Protein AF-A0A5S3WXD1-F1 (afdb_monomer_lite)

Organism: NCBI:txid43658

Sequence (277 aa):
MSTDNTTELLTQVAVRANALCQSVQDHAGNINATVNAKKAEMDAAKQQAHQDIQNYIAGARAEQSHILLSRNQQMEPLGSNAIKGFTTIGLESFEVVKEATIYGEVGKHDEDHTGGGVATSFRDNVYRGYVNKKFHILRIKWKTSPGKTVRLDNTYYQGYDQGALTKGCYIKVIEGQLAGDLQPVTEFNDGWKLHAYRQKANSSTGGFYAPHTALSFSSETGEALICLYGSVSGYVNLEDNAWGCYPEFARPSDIESLTGNIATLNSRVNELETPPA

Secondary structure (DSSP, 8-state):
--SHHHHHHHHHHHHHHHHHHHHHHHHHHHHHHHHHHHHHHHHHHHHHHHHHHHHHHHHHHHS----B-SS-TT--BSTTS-BTT---BSEEEEEEEEEEEE-SSTTSS-EESSSSSHHHHHHHHT--S--SS-EEEEEEEEEEPTTS--BS---TTTS---SSEEEEEEEEEEES-EESS-EEEEE-GGGEEEEEEEE---SHHHHH---S-SSEE-SSEEEEEEEEEEEEES---TTTT---PPPBPPPHHHHHHHHHHHHHHHHHHHHHHS---

Foldseek 3Di:
DPDPVVVVVVVVVVVVVVVVVVVVVVVVVVVVVVVVVVVVVVVVVVVVVVVVVVVVVVQVVLQPAWAFLAPPLQQPADPQFGTPRFDKPQFPGKGKDFQWKDAQDQPPPIDGPPPPCVRVVCCVKADDHGAPGIHTWIKMKTAGHPPDWTATGFCPPPRPPFGWKKWKKKKAWPDADKDFQFDFPDAIPPRITITMHTFGPPDPVSRGDDGRHHMTGPGRITIMIMHSTGMIGGGDDCVVVDRHDHHHDQDVVNVVVVVVVVVVVVVVVVVVVDDDD

Structure (mmCIF, N/CA/C/O backbone):
data_AF-A0A5S3WXD1-F1
#
_entry.id   AF-A0A5S3WXD1-F1
#
loop_
_atom_site.group_PDB
_atom_site.id
_atom_site.type_symbol
_atom_site.label_atom_id
_atom_site.label_alt_id
_atom_site.label_comp_id
_atom_site.label_asym_id
_atom_site.label_entity_id
_atom_site.label_seq_id
_atom_site.pdbx_PDB_ins_code
_atom_site.Cartn_x
_atom_site.Cartn_y
_atom_site.Cartn_z
_atom_site.occupancy
_atom_site.B_iso_or_equiv
_atom_site.auth_seq_id
_atom_site.auth_comp_id
_atom_site.auth_asym_id
_atom_site.auth_atom_id
_atom_site.pdbx_PDB_model_num
ATOM 1 N N . MET A 1 1 ? 37.587 -15.560 -99.407 1.00 52.12 1 MET A N 1
ATOM 2 C CA . MET A 1 1 ? 36.538 -15.805 -98.393 1.00 52.12 1 MET A CA 1
ATOM 3 C C . MET A 1 1 ? 37.222 -16.210 -97.094 1.00 52.12 1 MET A C 1
ATOM 5 O O . MET A 1 1 ? 38.075 -17.081 -97.182 1.00 52.12 1 MET A O 1
ATOM 9 N N . SER A 1 2 ? 36.869 -15.578 -95.959 1.00 53.75 2 SER A N 1
ATOM 10 C CA . SER A 1 2 ? 37.163 -15.981 -94.553 1.00 53.75 2 SER A CA 1
ATOM 11 C C . SER A 1 2 ? 37.843 -14.944 -93.618 1.00 53.75 2 SER A C 1
ATOM 13 O O . SER A 1 2 ? 38.354 -15.334 -92.572 1.00 53.75 2 SER A O 1
ATOM 15 N N . THR A 1 3 ? 37.820 -13.637 -93.906 1.00 55.03 3 THR A N 1
ATOM 16 C CA . THR A 1 3 ? 38.273 -12.587 -92.951 1.00 55.03 3 THR A CA 1
ATOM 17 C C . THR A 1 3 ? 37.144 -11.765 -92.313 1.00 55.03 3 THR A C 1
ATOM 19 O O . THR A 1 3 ? 37.341 -11.220 -91.228 1.00 55.03 3 THR A O 1
ATOM 22 N N . ASP A 1 4 ? 35.947 -11.734 -92.908 1.00 60.28 4 ASP A N 1
ATOM 23 C CA . ASP A 1 4 ? 34.815 -10.951 -92.375 1.00 60.28 4 ASP A CA 1
ATOM 24 C C . ASP A 1 4 ? 34.161 -11.601 -91.142 1.00 60.28 4 ASP A C 1
ATOM 26 O O . ASP A 1 4 ? 33.854 -10.920 -90.167 1.00 60.28 4 ASP A O 1
ATOM 30 N N . ASN A 1 5 ? 34.067 -12.935 -91.108 1.00 72.94 5 ASN A N 1
ATOM 31 C CA . ASN A 1 5 ? 33.402 -13.667 -90.020 1.00 72.94 5 ASN A CA 1
ATOM 32 C C . ASN A 1 5 ? 34.133 -13.526 -88.665 1.00 72.94 5 ASN A C 1
ATOM 34 O O . ASN A 1 5 ? 33.514 -13.368 -87.617 1.00 72.94 5 ASN A O 1
ATOM 38 N N . THR A 1 6 ? 35.471 -13.521 -88.666 1.00 79.75 6 THR A N 1
ATOM 39 C CA . THR A 1 6 ? 36.267 -13.370 -87.434 1.00 79.75 6 THR A CA 1
ATOM 40 C C . THR A 1 6 ? 36.124 -11.969 -86.833 1.00 79.75 6 THR A C 1
ATOM 42 O O . THR A 1 6 ? 36.048 -11.822 -85.615 1.00 79.75 6 THR A O 1
ATOM 45 N N . THR A 1 7 ? 36.050 -10.938 -87.675 1.00 84.56 7 THR A N 1
ATOM 46 C CA . THR A 1 7 ? 35.916 -9.538 -87.241 1.00 84.56 7 THR A CA 1
ATOM 47 C C . THR A 1 7 ? 34.536 -9.265 -86.636 1.00 84.56 7 THR A C 1
ATOM 49 O O . THR A 1 7 ? 34.428 -8.633 -85.580 1.00 84.56 7 THR A O 1
ATOM 52 N N . GLU A 1 8 ? 33.479 -9.794 -87.256 1.00 83.00 8 GLU A N 1
ATOM 53 C CA . GLU A 1 8 ? 32.111 -9.725 -86.729 1.00 83.00 8 GLU A CA 1
ATOM 54 C C . GLU A 1 8 ? 31.979 -10.457 -85.387 1.00 83.00 8 GLU A C 1
ATOM 56 O O . GLU A 1 8 ? 31.415 -9.909 -84.437 1.00 83.00 8 GLU A O 1
ATOM 61 N N . LEU A 1 9 ? 32.565 -11.654 -85.265 1.00 86.25 9 LEU A N 1
ATOM 62 C CA . LEU A 1 9 ? 32.589 -12.411 -84.011 1.00 86.25 9 LEU A CA 1
ATOM 63 C C . LEU A 1 9 ? 33.317 -11.652 -82.893 1.00 86.25 9 LEU A C 1
ATOM 65 O O . LEU A 1 9 ? 32.803 -11.568 -81.777 1.00 86.25 9 LEU A O 1
ATOM 69 N N . LEU A 1 10 ? 34.474 -11.050 -83.184 1.00 88.06 10 LEU A N 1
ATOM 70 C CA . LEU A 1 10 ? 35.222 -10.249 -82.208 1.00 88.06 10 LEU A CA 1
ATOM 71 C C . LEU A 1 10 ? 34.430 -9.017 -81.748 1.00 88.06 10 LEU A C 1
ATOM 73 O O . LEU A 1 10 ? 34.419 -8.702 -80.557 1.00 88.06 10 LEU A O 1
ATOM 77 N N . THR A 1 11 ? 33.705 -8.366 -82.659 1.00 90.31 11 THR A N 1
ATOM 78 C CA . THR A 1 11 ? 32.846 -7.220 -82.325 1.00 90.31 11 THR A CA 1
ATOM 79 C C . THR A 1 11 ? 31.674 -7.643 -81.440 1.00 90.31 11 THR A C 1
ATOM 81 O O . THR A 1 11 ? 31.395 -6.993 -80.432 1.00 90.31 11 THR A O 1
ATOM 84 N N . GLN A 1 12 ? 31.018 -8.768 -81.739 1.00 89.69 12 GLN A N 1
ATOM 85 C CA . GLN A 1 12 ? 29.938 -9.295 -80.897 1.00 89.69 12 GLN A CA 1
ATOM 86 C C . GLN A 1 12 ? 30.424 -9.692 -79.498 1.00 89.69 12 GLN A C 1
ATOM 88 O O . GLN A 1 12 ? 29.731 -9.434 -78.511 1.00 89.69 12 GLN A O 1
ATOM 93 N N . VAL A 1 13 ? 31.614 -10.291 -79.391 1.00 93.19 13 VAL A N 1
ATOM 94 C CA . VAL A 1 13 ? 32.232 -10.617 -78.098 1.00 93.19 13 VAL A CA 1
ATOM 95 C C . VAL A 1 13 ? 32.517 -9.344 -77.300 1.00 93.19 13 VAL A C 1
ATOM 97 O O . VAL A 1 13 ? 32.164 -9.289 -76.123 1.00 93.19 13 VAL A O 1
ATOM 100 N N . ALA A 1 14 ? 33.069 -8.300 -77.927 1.00 91.50 14 ALA A N 1
ATOM 101 C CA . ALA A 1 14 ? 33.337 -7.023 -77.265 1.00 91.50 14 ALA A CA 1
ATOM 102 C C . ALA A 1 14 ? 32.052 -6.344 -76.755 1.00 91.50 14 ALA A C 1
ATOM 104 O O . ALA A 1 14 ? 32.004 -5.880 -75.616 1.00 91.50 14 ALA A O 1
ATOM 105 N N . VAL A 1 15 ? 30.979 -6.346 -77.555 1.00 93.56 15 VAL A N 1
ATOM 106 C CA . VAL A 1 15 ? 29.670 -5.807 -77.147 1.00 93.56 15 VAL A CA 1
ATOM 107 C C . VAL A 1 15 ? 29.105 -6.574 -75.949 1.00 93.56 15 VAL A C 1
ATOM 109 O O . VAL A 1 15 ? 28.663 -5.960 -74.978 1.00 93.56 15 VAL A O 1
ATOM 112 N N . ARG A 1 16 ? 29.153 -7.912 -75.975 1.00 93.12 16 ARG A N 1
ATOM 113 C CA . ARG A 1 16 ? 28.674 -8.749 -74.862 1.00 93.12 16 ARG A CA 1
ATOM 114 C C . ARG A 1 16 ? 29.511 -8.567 -73.597 1.00 93.12 16 ARG A C 1
ATOM 116 O O . ARG A 1 16 ? 28.943 -8.516 -72.510 1.00 93.12 16 ARG A O 1
ATOM 123 N N . ALA A 1 17 ? 30.830 -8.440 -73.729 1.00 93.81 17 ALA A N 1
ATOM 124 C CA . ALA A 1 17 ? 31.723 -8.178 -72.605 1.00 93.81 17 ALA A CA 1
ATOM 125 C C . ALA A 1 17 ? 31.424 -6.817 -71.957 1.00 93.81 17 ALA A C 1
ATOM 127 O O . ALA A 1 17 ? 31.286 -6.741 -70.740 1.00 93.81 17 ALA A O 1
ATOM 128 N N . ASN A 1 18 ? 31.225 -5.766 -72.759 1.00 94.75 18 ASN A N 1
ATOM 129 C CA . ASN A 1 18 ? 30.848 -4.444 -72.254 1.00 94.75 18 ASN A CA 1
ATOM 130 C C . ASN A 1 18 ? 29.481 -4.462 -71.552 1.00 94.75 18 ASN A C 1
ATOM 132 O O . ASN A 1 18 ? 29.341 -3.885 -70.475 1.00 94.75 18 ASN A O 1
ATOM 136 N N . ALA A 1 19 ? 28.495 -5.169 -72.113 1.00 93.88 19 ALA A N 1
ATOM 137 C CA . ALA A 1 19 ? 27.182 -5.331 -71.487 1.00 93.88 19 ALA A CA 1
ATOM 138 C C . ALA A 1 19 ? 27.262 -6.086 -70.147 1.00 93.88 19 ALA A C 1
ATOM 140 O O . ALA A 1 19 ? 26.606 -5.697 -69.180 1.00 93.88 19 ALA A O 1
ATOM 141 N N . LEU A 1 20 ? 28.097 -7.129 -70.059 1.00 95.44 20 LEU A N 1
ATOM 142 C CA . LEU A 1 20 ? 28.340 -7.845 -68.805 1.00 95.44 20 LEU A CA 1
ATOM 143 C C . LEU A 1 20 ? 29.019 -6.942 -67.768 1.00 95.44 20 LEU A C 1
ATOM 145 O O . LEU A 1 20 ? 28.575 -6.906 -66.623 1.00 95.44 20 LEU A O 1
ATOM 149 N N . CYS A 1 21 ? 30.051 -6.190 -68.160 1.00 95.19 21 CYS A N 1
ATOM 150 C CA . CYS A 1 21 ? 30.730 -5.242 -67.275 1.00 95.19 21 CYS A CA 1
ATOM 151 C C . CYS A 1 21 ? 29.758 -4.199 -66.710 1.00 95.19 21 CYS A C 1
ATOM 153 O O . CYS A 1 21 ? 29.774 -3.957 -65.504 1.00 95.19 21 CYS A O 1
ATOM 155 N N . GLN A 1 22 ? 28.874 -3.645 -67.548 1.00 94.62 22 GLN A N 1
ATOM 156 C CA . GLN A 1 22 ? 27.846 -2.703 -67.102 1.00 94.62 22 GLN A CA 1
ATOM 157 C C . GLN A 1 22 ? 26.867 -3.365 -66.125 1.00 94.62 22 GLN A C 1
ATOM 159 O O . GLN A 1 22 ? 26.639 -2.849 -65.036 1.00 94.62 22 GLN A O 1
ATOM 164 N N . SER A 1 23 ? 26.363 -4.559 -66.454 1.00 95.56 23 SER A N 1
ATOM 165 C CA . SER A 1 23 ? 25.452 -5.296 -65.572 1.00 95.56 23 SER A CA 1
ATOM 166 C C . SER A 1 23 ? 26.085 -5.606 -64.213 1.00 95.56 23 SER A C 1
ATOM 168 O O . SER A 1 23 ? 25.405 -5.526 -63.191 1.00 95.56 23 SER A O 1
ATOM 170 N N . VAL A 1 24 ? 27.372 -5.965 -64.177 1.00 96.00 24 VAL A N 1
ATOM 171 C CA . VAL A 1 24 ? 28.105 -6.217 -62.926 1.00 96.00 24 VAL A CA 1
ATOM 172 C C . VAL A 1 24 ? 28.257 -4.930 -62.114 1.00 96.00 24 VAL A C 1
ATOM 174 O O . VAL A 1 24 ? 28.055 -4.964 -60.901 1.00 96.00 24 VAL A O 1
ATOM 177 N N . GLN A 1 25 ? 28.560 -3.798 -62.755 1.00 95.31 25 GLN A N 1
ATOM 178 C CA . GLN A 1 25 ? 28.635 -2.495 -62.085 1.00 95.31 25 GLN A CA 1
ATOM 179 C C . GLN A 1 25 ? 27.284 -2.081 -61.492 1.00 95.31 25 GLN A C 1
ATOM 181 O O . GLN A 1 25 ? 27.229 -1.683 -60.327 1.00 95.31 25 GLN A O 1
ATOM 186 N N . ASP A 1 26 ? 26.196 -2.254 -62.241 1.00 94.00 26 ASP A N 1
ATOM 187 C CA . ASP A 1 26 ? 24.844 -1.933 -61.780 1.00 94.00 26 ASP A CA 1
ATOM 188 C C . ASP A 1 26 ? 24.437 -2.826 -60.596 1.00 94.00 26 ASP A C 1
ATOM 190 O O . ASP A 1 26 ? 23.925 -2.341 -59.585 1.00 94.00 26 ASP A O 1
ATOM 194 N N . HIS A 1 27 ? 24.730 -4.131 -60.665 1.00 93.94 27 HIS A N 1
ATOM 195 C CA . HIS A 1 27 ? 24.467 -5.057 -59.559 1.00 93.94 27 HIS A CA 1
ATOM 196 C C . HIS A 1 27 ? 25.305 -4.722 -58.323 1.00 93.94 27 HIS A C 1
ATOM 198 O O . HIS A 1 27 ? 24.773 -4.732 -57.214 1.00 93.94 27 HIS A O 1
ATOM 204 N N . ALA A 1 28 ? 26.584 -4.378 -58.486 1.00 93.06 28 ALA A N 1
ATOM 205 C CA . ALA A 1 28 ? 27.430 -3.939 -57.379 1.00 93.06 28 ALA A CA 1
ATOM 206 C C . ALA A 1 28 ? 26.903 -2.641 -56.741 1.00 93.06 28 ALA A C 1
ATOM 208 O O . ALA A 1 28 ? 26.874 -2.524 -55.514 1.00 93.06 28 ALA A O 1
ATOM 209 N N . GLY A 1 29 ? 26.423 -1.694 -57.554 1.00 94.62 29 GLY A N 1
ATOM 210 C CA . GLY A 1 29 ? 25.759 -0.475 -57.089 1.00 94.62 29 GLY A CA 1
ATOM 211 C C . GLY A 1 29 ? 24.503 -0.774 -56.269 1.00 94.62 29 GLY A C 1
ATOM 212 O O . GLY A 1 29 ? 24.360 -0.273 -55.152 1.00 94.62 29 GLY A O 1
ATOM 213 N N . ASN A 1 30 ? 23.639 -1.658 -56.772 1.00 95.00 30 ASN A N 1
ATOM 214 C CA . ASN A 1 30 ? 22.410 -2.072 -56.092 1.00 95.00 30 ASN A CA 1
ATOM 215 C C . ASN A 1 30 ? 22.683 -2.819 -54.780 1.00 95.00 30 ASN A C 1
ATOM 217 O O . ASN A 1 30 ? 22.008 -2.572 -53.776 1.00 95.00 30 ASN A O 1
ATOM 221 N N . ILE A 1 31 ? 23.689 -3.700 -54.760 1.00 94.31 31 ILE A N 1
ATOM 222 C CA . ILE A 1 31 ? 24.125 -4.399 -53.544 1.00 94.31 31 ILE A CA 1
ATOM 223 C C . ILE A 1 31 ? 24.601 -3.378 -52.509 1.00 94.31 31 ILE A C 1
ATOM 225 O O . ILE A 1 31 ? 24.129 -3.403 -51.374 1.00 94.31 31 ILE A O 1
ATOM 229 N N . ASN A 1 32 ? 25.465 -2.437 -52.896 1.00 94.12 32 ASN A N 1
ATOM 230 C CA . ASN A 1 32 ? 25.967 -1.407 -51.985 1.00 94.12 32 ASN A CA 1
ATOM 231 C C . ASN A 1 32 ? 24.843 -0.517 -51.439 1.00 94.12 32 ASN A C 1
ATOM 233 O O . ASN A 1 32 ? 24.809 -0.239 -50.240 1.00 94.12 32 ASN A O 1
ATOM 237 N N . ALA A 1 33 ? 23.895 -0.106 -52.285 1.00 93.38 33 ALA A N 1
ATOM 238 C CA . ALA A 1 33 ? 22.739 0.679 -51.859 1.00 93.38 33 ALA A CA 1
ATOM 239 C C . ALA A 1 33 ? 21.872 -0.090 -50.848 1.00 93.38 33 ALA A C 1
ATOM 241 O O . ALA A 1 33 ? 21.515 0.448 -49.799 1.00 93.38 33 ALA A O 1
ATOM 242 N N . THR A 1 34 ? 21.602 -1.370 -51.120 1.00 94.44 34 THR A N 1
ATOM 243 C CA . THR A 1 34 ? 20.800 -2.238 -50.244 1.00 94.44 34 THR A CA 1
ATOM 244 C C . THR A 1 34 ? 21.488 -2.470 -48.900 1.00 94.44 34 THR A C 1
ATOM 246 O O . THR A 1 34 ? 20.855 -2.353 -47.850 1.00 94.44 34 THR A O 1
ATOM 249 N N . VAL A 1 35 ? 22.793 -2.757 -48.912 1.00 94.56 35 VAL A N 1
ATOM 250 C CA . VAL A 1 35 ? 23.592 -2.955 -47.694 1.00 94.56 35 VAL A CA 1
ATOM 251 C C . VAL A 1 35 ? 23.609 -1.684 -46.845 1.00 94.56 35 VAL A C 1
ATOM 253 O O . VAL A 1 35 ? 23.403 -1.760 -45.634 1.00 94.56 35 VAL A O 1
ATOM 256 N N . ASN A 1 36 ? 23.786 -0.512 -47.459 1.00 92.75 36 ASN A N 1
ATOM 257 C CA . ASN A 1 36 ? 23.780 0.762 -46.740 1.00 92.75 36 ASN A CA 1
ATOM 258 C C . ASN A 1 36 ? 22.410 1.082 -46.127 1.00 92.75 36 ASN A C 1
ATOM 260 O O . ASN A 1 36 ? 22.350 1.508 -44.974 1.00 92.75 36 ASN A O 1
ATOM 264 N N . ALA A 1 37 ? 21.317 0.824 -46.852 1.00 92.31 37 ALA A N 1
ATOM 265 C CA . ALA A 1 37 ? 19.964 1.000 -46.328 1.00 92.31 37 ALA A CA 1
ATOM 266 C C . ALA A 1 37 ? 19.700 0.080 -45.124 1.00 92.31 37 ALA A C 1
ATOM 268 O O . ALA A 1 37 ? 19.263 0.540 -44.070 1.00 92.31 37 ALA A O 1
ATOM 269 N N . LYS A 1 38 ? 20.056 -1.208 -45.232 1.00 91.81 38 LYS A N 1
ATOM 270 C CA . LYS A 1 38 ? 19.891 -2.170 -44.130 1.00 91.81 38 LYS A CA 1
ATOM 271 C C . LYS A 1 38 ? 20.768 -1.851 -42.925 1.00 91.81 38 LYS A C 1
ATOM 273 O O . LYS A 1 38 ? 20.335 -2.042 -41.791 1.00 91.81 38 LYS A O 1
ATOM 278 N N . LYS A 1 39 ? 21.970 -1.319 -43.150 1.00 91.94 39 LYS A N 1
ATOM 279 C CA . LYS A 1 39 ? 22.832 -0.827 -42.074 1.00 91.94 39 LYS A CA 1
ATOM 280 C C . LYS A 1 39 ? 22.179 0.336 -41.321 1.00 91.94 39 LYS A C 1
ATOM 282 O O . LYS A 1 39 ? 22.160 0.307 -40.097 1.00 91.94 39 LYS A O 1
ATOM 287 N N . ALA A 1 40 ? 21.591 1.301 -42.031 1.00 90.50 40 ALA A N 1
ATOM 288 C CA . ALA A 1 40 ? 20.902 2.433 -41.409 1.00 90.50 40 ALA A CA 1
ATOM 289 C C . ALA A 1 40 ? 19.675 1.998 -40.584 1.00 90.50 40 ALA A C 1
ATOM 291 O O . ALA A 1 40 ? 19.494 2.469 -39.462 1.00 90.50 40 ALA A O 1
ATOM 292 N N . GLU A 1 41 ? 18.868 1.062 -41.097 1.00 93.31 41 GLU A N 1
ATOM 293 C CA . GLU A 1 41 ? 17.746 0.473 -40.347 1.00 93.31 41 GLU A CA 1
ATOM 294 C C . GLU A 1 41 ? 18.224 -0.223 -39.062 1.00 93.31 41 GLU A C 1
ATOM 296 O O . GLU A 1 41 ? 17.649 -0.028 -37.989 1.00 93.31 41 GLU A O 1
ATOM 301 N N . MET A 1 42 ? 19.301 -1.009 -39.154 1.00 89.25 42 MET A N 1
ATOM 302 C CA . MET A 1 42 ? 19.883 -1.707 -38.006 1.00 89.25 42 MET A CA 1
ATOM 303 C C . MET A 1 42 ? 20.451 -0.729 -36.969 1.00 89.25 42 MET A C 1
ATOM 305 O O . MET A 1 42 ? 20.264 -0.933 -35.769 1.00 89.25 42 MET A O 1
ATOM 309 N N . ASP A 1 43 ? 21.117 0.339 -37.410 1.00 86.94 43 ASP A N 1
ATOM 310 C CA . ASP A 1 43 ? 21.653 1.371 -36.522 1.00 86.94 43 ASP A CA 1
ATOM 311 C C . ASP A 1 43 ? 20.525 2.104 -35.775 1.00 86.94 43 ASP A C 1
ATOM 313 O O . ASP A 1 43 ? 20.636 2.321 -34.566 1.00 86.94 43 ASP A O 1
ATOM 317 N N . ALA A 1 44 ? 19.406 2.404 -36.444 1.00 88.25 44 ALA A N 1
ATOM 318 C CA . ALA A 1 44 ? 18.225 2.994 -35.811 1.00 88.25 44 ALA A CA 1
ATOM 319 C C . ALA A 1 44 ? 17.586 2.048 -34.779 1.00 88.25 44 ALA A C 1
ATOM 321 O O . ALA A 1 44 ? 17.332 2.449 -33.642 1.00 88.25 44 ALA A O 1
ATOM 322 N N . ALA A 1 45 ? 17.395 0.772 -35.132 1.00 84.19 45 ALA A N 1
ATOM 323 C CA . ALA A 1 45 ? 16.861 -0.233 -34.212 1.00 84.19 45 ALA A CA 1
ATOM 324 C C . ALA A 1 45 ? 17.759 -0.413 -32.976 1.00 84.19 45 ALA A C 1
ATOM 326 O O . ALA A 1 45 ? 17.269 -0.517 -31.851 1.00 84.19 45 ALA A O 1
ATOM 327 N N . LYS A 1 46 ? 19.085 -0.388 -33.164 1.00 82.25 46 LYS A N 1
ATOM 328 C CA . LYS A 1 46 ? 20.061 -0.456 -32.071 1.00 82.25 46 LYS A CA 1
ATOM 329 C C . LYS A 1 46 ? 19.975 0.759 -31.147 1.00 82.25 46 LYS A C 1
ATOM 331 O O . LYS A 1 46 ? 20.070 0.595 -29.932 1.00 82.25 46 LYS A O 1
ATOM 336 N N . GLN A 1 47 ? 19.809 1.962 -31.697 1.00 83.62 47 GLN A N 1
ATOM 337 C CA . GLN A 1 47 ? 19.640 3.179 -30.898 1.00 83.62 47 GLN A CA 1
ATOM 338 C C . GLN A 1 47 ? 18.348 3.136 -30.079 1.00 83.62 47 GLN A C 1
ATOM 340 O O . GLN A 1 47 ? 18.395 3.427 -28.884 1.00 83.62 47 GLN A O 1
ATOM 345 N N . GLN A 1 48 ? 17.236 2.702 -30.680 1.00 85.38 48 GLN A N 1
ATOM 346 C CA . GLN A 1 48 ? 15.964 2.547 -29.974 1.00 85.38 48 GLN A CA 1
ATOM 347 C C . GLN A 1 48 ? 16.073 1.517 -28.845 1.00 85.38 48 GLN A C 1
ATOM 349 O O . GLN A 1 48 ? 15.774 1.832 -27.699 1.00 85.38 48 GLN A O 1
ATOM 354 N N . ALA A 1 49 ? 16.610 0.327 -29.128 1.00 74.94 49 ALA A N 1
ATOM 355 C CA . ALA A 1 49 ? 16.798 -0.707 -28.113 1.00 74.94 49 ALA A CA 1
ATOM 356 C C . ALA A 1 49 ? 17.713 -0.236 -26.969 1.00 74.94 49 ALA A C 1
ATOM 358 O O . ALA A 1 49 ? 17.470 -0.549 -25.805 1.00 74.94 49 ALA A O 1
ATOM 359 N N . HIS A 1 50 ? 18.757 0.543 -27.275 1.00 71.69 50 HIS A N 1
ATOM 360 C CA . HIS A 1 50 ? 19.604 1.133 -26.242 1.00 71.69 50 HIS A CA 1
ATOM 361 C C . HIS A 1 50 ? 18.825 2.119 -25.365 1.00 71.69 50 HIS A C 1
ATOM 363 O O . HIS A 1 50 ? 18.957 2.066 -24.146 1.00 71.69 50 HIS A O 1
ATOM 369 N N . GLN A 1 51 ? 18.003 2.988 -25.958 1.00 75.19 51 GLN A N 1
ATOM 370 C CA . GLN A 1 51 ? 17.151 3.912 -25.206 1.00 75.19 51 GLN A CA 1
ATOM 371 C C . GLN A 1 51 ? 16.136 3.166 -24.336 1.00 75.19 51 GLN A C 1
ATOM 373 O O . GLN A 1 51 ? 15.994 3.501 -23.163 1.00 75.19 51 GLN A O 1
ATOM 378 N N . ASP A 1 52 ? 15.505 2.116 -24.858 1.00 72.62 52 ASP A N 1
ATOM 379 C CA . ASP A 1 52 ? 14.550 1.297 -24.109 1.00 72.62 52 ASP A CA 1
ATOM 380 C C . ASP A 1 52 ? 15.224 0.617 -22.907 1.00 72.62 52 ASP A C 1
ATOM 382 O O . ASP A 1 52 ? 14.702 0.661 -21.792 1.00 72.62 52 ASP A O 1
ATOM 386 N N . ILE A 1 53 ? 16.432 0.071 -23.098 1.00 66.25 53 ILE A N 1
ATOM 387 C CA . ILE A 1 53 ? 17.237 -0.514 -22.016 1.00 66.25 53 ILE A CA 1
ATOM 388 C C . ILE A 1 53 ? 17.626 0.550 -20.982 1.00 66.25 53 ILE A C 1
ATOM 390 O O . ILE A 1 53 ? 17.525 0.294 -19.783 1.00 66.25 53 ILE A O 1
ATOM 394 N N . GLN A 1 54 ? 18.057 1.742 -21.405 1.00 63.56 54 GLN A N 1
ATOM 395 C CA . GLN A 1 54 ? 18.408 2.823 -20.476 1.00 63.56 54 GLN A CA 1
ATOM 396 C C . GLN A 1 54 ? 17.193 3.300 -19.677 1.00 63.56 54 GLN A C 1
ATOM 398 O O . GLN A 1 54 ? 17.302 3.479 -18.467 1.00 63.56 54 GLN A O 1
ATOM 403 N N . ASN A 1 55 ? 16.032 3.441 -20.319 1.00 64.44 55 ASN A N 1
ATOM 404 C CA . ASN A 1 55 ? 14.780 3.809 -19.659 1.00 64.44 55 ASN A CA 1
ATOM 405 C C . ASN A 1 55 ? 14.350 2.742 -18.647 1.00 64.44 55 ASN A C 1
ATOM 407 O O . ASN A 1 55 ? 13.986 3.077 -17.520 1.00 64.44 55 ASN A O 1
ATOM 411 N N . TYR A 1 56 ? 14.460 1.463 -19.016 1.00 65.44 56 TYR A N 1
ATOM 412 C CA . TYR A 1 56 ? 14.183 0.345 -18.119 1.00 65.44 56 TYR A CA 1
ATOM 413 C C . TYR A 1 56 ? 15.127 0.338 -16.910 1.00 65.44 56 TYR A C 1
ATOM 415 O O . TYR A 1 56 ? 14.671 0.280 -15.772 1.00 65.44 56 TYR A O 1
ATOM 423 N N . ILE A 1 57 ? 16.441 0.457 -17.129 1.00 60.38 57 ILE A N 1
ATOM 424 C CA . ILE A 1 57 ? 17.439 0.481 -16.049 1.00 60.38 57 ILE A CA 1
ATOM 425 C C . ILE A 1 57 ? 17.251 1.713 -15.155 1.00 60.38 57 ILE A C 1
ATOM 427 O O . ILE A 1 57 ? 17.373 1.602 -13.937 1.00 60.38 57 ILE A O 1
ATOM 431 N N . ALA A 1 58 ? 16.962 2.884 -15.727 1.00 53.56 58 ALA A N 1
ATOM 432 C CA . ALA A 1 58 ? 16.703 4.104 -14.968 1.00 53.56 58 ALA A CA 1
ATOM 433 C C . ALA A 1 58 ? 15.436 3.979 -14.108 1.00 53.56 58 ALA A C 1
ATOM 435 O O . ALA A 1 58 ? 15.467 4.355 -12.937 1.00 53.56 58 ALA A O 1
ATOM 436 N N . GLY A 1 59 ? 14.365 3.392 -14.653 1.00 56.59 59 GLY A N 1
ATOM 437 C CA . GLY A 1 59 ? 13.156 3.045 -13.907 1.00 56.59 59 GLY A CA 1
ATOM 438 C C . GLY A 1 59 ? 13.453 2.069 -12.771 1.00 56.59 59 GLY A C 1
ATOM 439 O O . GLY A 1 59 ? 13.238 2.402 -11.612 1.00 56.59 59 GLY A O 1
ATOM 440 N N . ALA A 1 60 ? 14.075 0.930 -13.076 1.00 56.75 60 ALA A N 1
ATOM 441 C CA . ALA A 1 60 ? 14.417 -0.097 -12.093 1.00 56.75 60 ALA A CA 1
ATOM 442 C C . ALA A 1 60 ? 15.345 0.416 -10.973 1.00 56.75 60 ALA A C 1
ATOM 444 O O . ALA A 1 60 ? 15.233 -0.002 -9.826 1.00 56.75 60 ALA A O 1
ATOM 445 N N . ARG A 1 61 ? 16.260 1.349 -11.273 1.00 52.62 61 ARG A N 1
ATOM 446 C CA . ARG A 1 61 ? 17.117 1.997 -10.261 1.00 52.62 61 ARG A CA 1
ATOM 447 C C . ARG A 1 61 ? 16.368 3.018 -9.406 1.00 52.62 61 ARG A C 1
ATOM 449 O O . ARG A 1 61 ? 16.716 3.190 -8.241 1.00 52.62 61 ARG A O 1
ATOM 456 N N . ALA A 1 62 ? 15.377 3.707 -9.971 1.00 51.72 62 ALA A N 1
ATOM 457 C CA . ALA A 1 62 ? 14.500 4.606 -9.222 1.00 51.72 62 ALA A CA 1
ATOM 458 C C . ALA A 1 62 ? 13.506 3.831 -8.334 1.00 51.72 62 ALA A C 1
ATOM 460 O O . ALA A 1 62 ? 13.057 4.339 -7.307 1.00 51.72 62 ALA A O 1
ATOM 461 N N . GLU A 1 63 ? 13.200 2.590 -8.704 1.00 56.25 63 GLU A N 1
ATOM 462 C CA . GLU A 1 63 ? 12.325 1.651 -8.005 1.00 56.25 63 GLU A CA 1
ATOM 463 C C . GLU A 1 63 ? 13.110 0.782 -7.009 1.00 56.25 63 GLU A C 1
ATOM 465 O O . GLU A 1 63 ? 13.019 -0.439 -7.069 1.00 56.25 63 GLU A O 1
ATOM 470 N N . GLN A 1 64 ? 13.902 1.407 -6.117 1.00 56.44 64 GLN A N 1
ATOM 471 C CA . GLN A 1 64 ? 14.668 0.736 -5.047 1.00 56.44 64 GLN A CA 1
ATOM 472 C C . GLN A 1 64 ? 13.962 -0.519 -4.509 1.00 56.44 64 GLN A C 1
ATOM 474 O O . GLN A 1 64 ? 12.743 -0.491 -4.339 1.00 56.44 64 GLN A O 1
ATOM 479 N N . SER A 1 65 ? 14.732 -1.570 -4.180 1.00 60.97 65 SER A N 1
ATOM 480 C CA . SER A 1 65 ? 14.233 -2.779 -3.50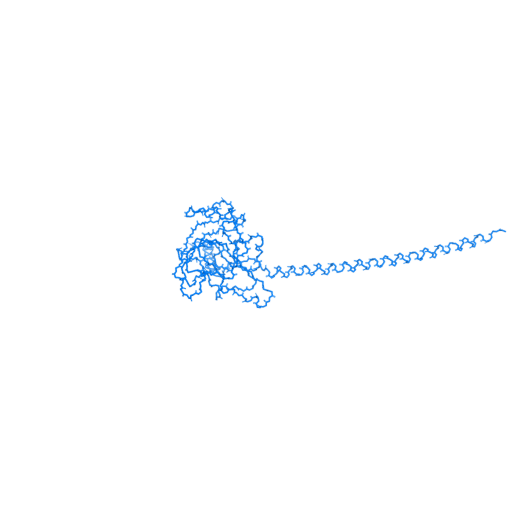9 1.00 60.97 65 SER A CA 1
ATOM 481 C C . SER A 1 65 ? 13.144 -2.423 -2.495 1.00 60.97 65 SER A C 1
ATOM 483 O O . SER A 1 65 ? 13.326 -1.501 -1.693 1.00 60.97 65 SER A O 1
ATOM 485 N N . HIS A 1 66 ? 12.007 -3.118 -2.544 1.00 74.06 66 HIS A N 1
ATOM 486 C CA . HIS A 1 66 ? 10.897 -2.832 -1.641 1.00 74.06 66 HIS A CA 1
ATOM 487 C C . HIS A 1 66 ? 11.261 -3.274 -0.222 1.00 74.06 66 HIS A C 1
ATOM 489 O O . HIS A 1 66 ? 11.148 -4.453 0.117 1.00 74.06 66 HIS A O 1
ATOM 495 N N . ILE A 1 67 ? 11.722 -2.333 0.603 1.00 73.94 67 ILE A N 1
ATOM 496 C CA . ILE A 1 67 ? 11.921 -2.531 2.036 1.00 73.94 67 ILE A CA 1
ATOM 497 C C . ILE A 1 67 ? 10.831 -1.784 2.798 1.00 73.94 67 ILE A C 1
ATOM 499 O O . ILE A 1 67 ? 10.496 -0.644 2.482 1.00 73.94 67 ILE A O 1
ATOM 503 N N . LEU A 1 68 ? 10.308 -2.423 3.839 1.00 77.56 68 LEU A N 1
ATOM 504 C CA . LEU A 1 68 ? 9.420 -1.815 4.814 1.00 77.56 68 LEU A CA 1
ATOM 505 C C . LEU A 1 68 ? 10.103 -0.651 5.552 1.00 77.56 68 LEU A C 1
ATOM 507 O O . LEU A 1 68 ? 11.105 -0.839 6.238 1.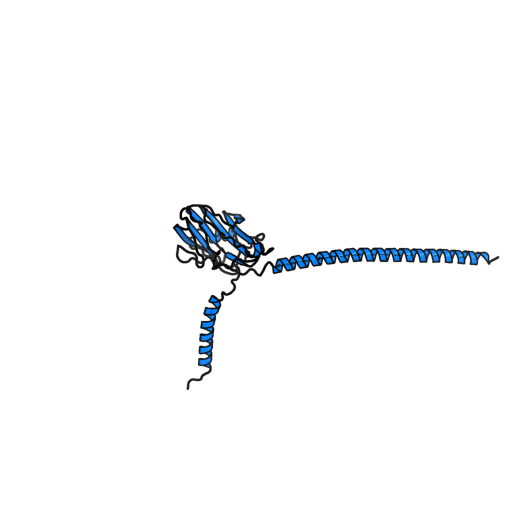00 77.56 68 LEU A O 1
ATOM 511 N N . LEU A 1 69 ? 9.513 0.540 5.434 1.00 77.69 69 LEU A N 1
ATOM 512 C CA . LEU A 1 69 ? 9.912 1.767 6.134 1.00 77.69 69 LEU A CA 1
ATOM 513 C C . LEU A 1 69 ? 9.044 2.027 7.373 1.00 77.69 69 LEU A C 1
ATOM 515 O O . LEU A 1 69 ? 9.514 2.544 8.385 1.00 77.69 69 LEU A O 1
ATOM 519 N N . SER A 1 70 ? 7.759 1.675 7.299 1.00 77.31 70 SER A N 1
ATOM 520 C CA . SER A 1 70 ? 6.813 1.874 8.401 1.00 77.31 70 SER A CA 1
ATOM 521 C C . SER A 1 70 ? 6.978 0.837 9.508 1.00 77.31 70 SER A C 1
ATOM 523 O O . SER A 1 70 ? 7.315 -0.320 9.262 1.00 77.31 70 SER A O 1
ATOM 525 N N . ARG A 1 71 ? 6.603 1.208 10.731 1.00 73.62 71 ARG A N 1
ATOM 526 C CA . ARG A 1 71 ? 6.643 0.314 11.892 1.00 73.62 71 ARG A CA 1
ATOM 527 C C . ARG A 1 71 ? 5.494 -0.702 11.827 1.00 73.62 71 ARG A C 1
ATOM 529 O O . ARG A 1 71 ? 4.358 -0.320 11.600 1.00 73.62 71 ARG A O 1
ATOM 536 N N . ASN A 1 72 ? 5.781 -1.979 12.100 1.00 78.75 72 ASN A N 1
ATOM 537 C CA . ASN A 1 72 ? 4.784 -3.034 12.362 1.00 78.75 72 ASN A CA 1
ATOM 538 C C . ASN A 1 72 ? 3.716 -3.260 11.264 1.00 78.75 72 ASN A C 1
ATOM 540 O O . ASN A 1 72 ? 2.516 -3.241 11.534 1.00 78.75 72 ASN A O 1
ATOM 544 N N . GLN A 1 73 ? 4.131 -3.625 10.048 1.00 87.25 73 GLN A N 1
ATOM 545 C CA . GLN A 1 73 ? 3.182 -4.060 9.006 1.00 87.25 73 GLN A CA 1
ATOM 546 C C . GLN A 1 73 ? 2.356 -5.306 9.401 1.00 87.25 73 GLN A C 1
ATOM 548 O O . GLN A 1 73 ? 1.307 -5.579 8.822 1.00 87.25 73 GLN A O 1
ATOM 553 N N . GLN A 1 74 ? 2.811 -6.064 10.408 1.00 89.62 74 GLN A N 1
ATOM 554 C CA . GLN A 1 74 ? 2.089 -7.208 10.973 1.00 89.62 74 GLN A CA 1
ATOM 555 C C . GLN A 1 74 ? 0.770 -6.796 11.656 1.00 89.62 74 GLN A C 1
ATOM 557 O O . GLN A 1 74 ? -0.100 -7.650 11.814 1.00 89.62 74 GLN A O 1
ATOM 562 N N . MET A 1 75 ? 0.597 -5.519 12.025 1.00 91.69 75 MET A N 1
ATOM 563 C CA . MET A 1 75 ? -0.601 -5.001 12.698 1.00 91.69 75 MET A CA 1
ATOM 564 C C . MET A 1 75 ? -0.846 -5.647 14.071 1.00 91.69 75 MET A C 1
ATOM 566 O O . MET A 1 75 ? -1.966 -5.980 14.433 1.00 91.69 75 MET A O 1
ATOM 570 N N . GLU A 1 76 ? 0.205 -5.855 14.868 1.00 92.25 76 GLU A N 1
ATOM 571 C CA . GLU A 1 76 ? 0.037 -6.317 16.256 1.00 92.25 76 GLU A CA 1
ATOM 572 C C . GLU A 1 76 ? -0.675 -5.252 17.128 1.00 92.25 76 GLU A C 1
ATOM 574 O O . GLU A 1 76 ? -0.183 -4.119 17.192 1.00 92.25 76 GLU A O 1
ATOM 579 N N . PRO A 1 77 ? -1.779 -5.576 17.831 1.00 92.06 77 PRO A N 1
ATOM 580 C CA . PRO A 1 77 ? -2.395 -4.671 18.803 1.00 92.06 77 PRO A CA 1
ATOM 581 C C . PRO A 1 77 ? -1.475 -4.370 19.991 1.00 92.06 77 PRO A C 1
ATOM 583 O O . PRO A 1 77 ? -0.672 -5.203 20.410 1.00 92.06 77 PRO A O 1
ATOM 586 N N . LEU A 1 78 ? -1.629 -3.188 20.580 1.00 88.38 78 LEU A N 1
ATOM 587 C CA . LEU A 1 78 ? -1.060 -2.829 21.876 1.00 88.38 78 LEU A CA 1
ATOM 588 C C . LEU A 1 78 ? -2.219 -2.599 22.849 1.00 88.38 78 LEU A C 1
ATOM 590 O O . LEU A 1 78 ? -2.736 -1.492 22.966 1.00 88.38 78 LEU A O 1
ATOM 594 N N . GLY A 1 79 ? -2.656 -3.672 23.510 1.00 90.62 79 GLY A N 1
ATOM 595 C CA . GLY A 1 79 ? -3.902 -3.656 24.278 1.00 90.62 79 GLY A CA 1
ATOM 596 C C . GLY A 1 79 ? -5.131 -3.551 23.369 1.00 90.62 79 GLY A C 1
ATOM 597 O O . GLY A 1 79 ? -5.102 -4.011 22.229 1.00 90.62 79 GLY A O 1
ATOM 598 N N . SER A 1 80 ? -6.209 -2.960 23.885 1.00 92.69 80 SER A N 1
ATOM 599 C CA . SER A 1 80 ? -7.492 -2.820 23.182 1.00 92.69 80 SER A CA 1
ATOM 600 C C . SER A 1 80 ? -7.708 -1.448 22.544 1.00 92.69 80 SER A C 1
ATOM 602 O O . SER A 1 80 ? -8.776 -1.206 21.995 1.00 92.69 80 SER A O 1
ATOM 604 N N . ASN A 1 81 ? -6.743 -0.532 22.637 1.00 92.62 81 ASN A N 1
ATOM 605 C CA . ASN A 1 81 ? -6.923 0.871 22.251 1.00 92.62 81 ASN A CA 1
ATOM 606 C C . ASN A 1 81 ? -5.774 1.456 21.421 1.00 92.62 81 ASN A C 1
ATOM 608 O O . ASN A 1 81 ? -5.730 2.662 21.183 1.00 92.62 81 ASN A O 1
ATOM 612 N N . ALA A 1 82 ? -4.828 0.624 20.989 1.00 90.12 82 ALA A N 1
ATOM 613 C CA . ALA A 1 82 ? -3.707 1.049 20.167 1.00 90.12 82 ALA A CA 1
ATOM 614 C C . ALA A 1 82 ? 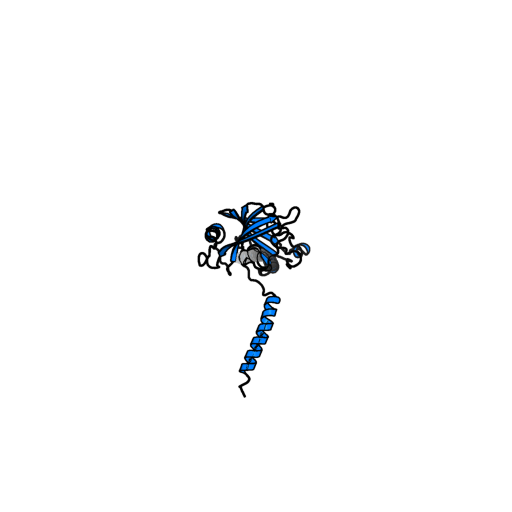-3.199 -0.097 19.288 1.00 90.12 82 ALA A C 1
ATOM 616 O O . ALA A 1 82 ? -3.444 -1.276 19.547 1.00 90.12 82 ALA A O 1
ATOM 617 N N . ILE A 1 83 ? -2.441 0.258 18.252 1.00 91.25 83 ILE A N 1
ATOM 618 C CA . ILE A 1 83 ? -1.699 -0.688 17.415 1.00 91.25 83 ILE A CA 1
ATOM 619 C C . ILE A 1 83 ? -0.215 -0.431 17.664 1.00 91.25 83 ILE A C 1
ATOM 621 O O . ILE A 1 83 ? 0.242 0.714 17.633 1.00 91.25 83 ILE A O 1
ATOM 625 N N . LYS A 1 84 ? 0.556 -1.485 17.937 1.00 87.50 84 LYS A N 1
ATOM 626 C CA . LYS A 1 84 ? 1.977 -1.370 18.273 1.00 87.50 84 LYS A CA 1
ATOM 627 C C . LYS A 1 84 ? 2.725 -0.628 17.163 1.00 87.50 84 LYS A C 1
ATOM 629 O O . LYS A 1 84 ? 2.647 -1.007 16.001 1.00 87.50 84 LYS A O 1
ATOM 634 N N . GLY A 1 85 ? 3.489 0.399 17.527 1.00 79.94 85 GLY A N 1
ATOM 635 C CA . GLY A 1 85 ? 4.327 1.148 16.584 1.00 79.94 85 GLY A CA 1
ATOM 636 C C . GLY A 1 85 ? 3.611 2.238 15.781 1.00 79.94 85 GLY A C 1
ATOM 637 O O . GLY A 1 85 ? 4.313 3.009 15.133 1.00 79.94 85 GLY A O 1
ATOM 638 N N . PHE A 1 86 ? 2.283 2.352 15.880 1.00 83.25 86 PHE A N 1
ATOM 639 C CA . PHE A 1 86 ? 1.494 3.402 15.235 1.00 83.25 86 PHE A CA 1
ATOM 640 C C . PHE A 1 86 ? 1.068 4.467 16.242 1.00 83.25 86 PHE A C 1
ATOM 642 O O . PHE A 1 86 ? 0.750 4.155 17.390 1.00 83.25 86 PHE A O 1
ATOM 649 N N . THR A 1 87 ? 1.027 5.725 15.803 1.00 81.50 87 THR A N 1
ATOM 650 C CA . THR A 1 87 ? 0.538 6.836 16.635 1.00 81.50 87 THR A CA 1
ATOM 651 C C . THR A 1 87 ? -0.734 7.422 16.039 1.00 81.50 87 THR A C 1
ATOM 653 O O . THR A 1 87 ? -0.692 8.084 15.006 1.00 81.50 87 THR A O 1
ATOM 656 N N . THR A 1 88 ? -1.878 7.214 16.685 1.00 85.06 88 THR A N 1
ATOM 657 C CA . THR A 1 88 ? -3.146 7.827 16.266 1.00 85.06 88 THR A CA 1
ATOM 658 C C . THR A 1 88 ? -3.242 9.283 16.719 1.00 85.06 88 THR A C 1
ATOM 660 O O . THR A 1 88 ? -2.785 9.629 17.808 1.00 85.06 88 THR A O 1
ATOM 663 N N . ILE A 1 89 ? -3.878 10.140 15.917 1.00 86.75 89 ILE A N 1
ATOM 664 C CA . ILE A 1 89 ? -4.107 11.559 16.244 1.00 86.75 89 ILE A CA 1
ATOM 665 C C . ILE A 1 89 ? -5.587 11.893 16.110 1.00 86.75 89 ILE A C 1
ATOM 667 O O . ILE A 1 89 ? -6.247 11.397 15.202 1.00 86.75 89 ILE A O 1
ATOM 671 N N . GLY A 1 90 ? -6.082 12.774 16.986 1.00 86.75 90 GLY A N 1
ATOM 672 C CA . GLY A 1 90 ? -7.404 13.392 16.849 1.00 86.75 90 GLY A CA 1
ATOM 673 C C . GLY A 1 90 ? -8.574 12.477 17.211 1.00 86.75 90 GLY A C 1
ATOM 674 O O . GLY A 1 90 ? -9.707 12.790 16.864 1.00 86.75 90 GLY A O 1
ATOM 675 N N . LEU A 1 91 ? -8.317 11.363 17.896 1.00 90.25 91 LEU A N 1
ATOM 676 C CA . LEU A 1 91 ? -9.340 10.425 18.352 1.00 90.25 91 LEU A CA 1
ATOM 677 C C . LEU A 1 91 ? -9.769 10.736 19.787 1.00 90.25 91 LEU A C 1
ATOM 679 O O . LEU A 1 91 ? -8.926 10.944 20.654 1.00 90.25 91 LEU A O 1
ATOM 683 N N . GLU A 1 92 ? -11.080 10.757 20.016 1.00 93.88 92 GLU A N 1
ATOM 684 C CA . GLU A 1 92 ? -11.681 10.702 21.354 1.00 93.88 92 GLU A CA 1
ATOM 685 C C . GLU A 1 92 ? -11.632 9.268 21.895 1.00 93.88 92 GLU A C 1
ATOM 687 O O . GLU A 1 92 ? -11.246 9.048 23.041 1.00 93.88 92 GLU A O 1
ATOM 692 N N . SER A 1 93 ? -11.961 8.285 21.051 1.00 94.38 93 SER A N 1
ATOM 693 C CA . SER A 1 93 ? -11.781 6.868 21.357 1.00 94.38 93 SER A CA 1
ATOM 694 C C . SER A 1 93 ? -11.259 6.096 20.149 1.00 94.38 93 SER A C 1
ATOM 696 O O . SER A 1 93 ? -11.511 6.442 18.989 1.00 94.38 93 SER A O 1
ATOM 698 N N . PHE A 1 94 ? -10.506 5.043 20.447 1.00 95.56 94 PHE A N 1
ATOM 699 C CA . PHE A 1 94 ? -10.012 4.085 19.474 1.00 95.56 94 PHE A CA 1
ATOM 700 C C . PHE A 1 94 ? -10.054 2.705 20.113 1.00 95.56 94 PHE A C 1
ATOM 702 O O . PHE A 1 94 ? -9.452 2.502 21.166 1.00 95.56 94 PHE A O 1
ATOM 709 N N . GLU A 1 95 ? -10.784 1.784 19.500 1.00 96.94 95 GLU A N 1
ATOM 710 C CA . GLU A 1 95 ? -10.860 0.391 19.926 1.00 96.94 95 GLU A CA 1
ATOM 711 C C . GLU A 1 95 ? -10.227 -0.488 18.860 1.00 96.94 95 GLU A C 1
ATOM 713 O O . GLU A 1 95 ? -10.444 -0.286 17.665 1.00 96.94 95 GLU A O 1
ATOM 718 N N . VAL A 1 96 ? -9.444 -1.466 19.298 1.00 97.00 96 VAL A N 1
ATOM 719 C CA . VAL A 1 96 ? -8.699 -2.382 18.444 1.00 97.00 96 VAL A CA 1
ATOM 720 C C . VAL A 1 96 ? -8.955 -3.801 18.922 1.00 97.00 96 VAL A C 1
ATOM 722 O O . VAL A 1 96 ? -8.586 -4.170 20.038 1.00 97.00 96 VAL A O 1
ATOM 725 N N . VAL A 1 97 ? -9.552 -4.613 18.055 1.00 97.56 97 VAL A N 1
ATOM 726 C CA . VAL A 1 97 ? -9.770 -6.044 18.278 1.00 97.56 97 VAL A CA 1
ATOM 727 C C . VAL A 1 97 ? -9.033 -6.818 17.196 1.00 97.56 97 VAL A C 1
ATOM 729 O O . VAL A 1 97 ? -9.145 -6.515 16.009 1.00 97.56 97 VAL A O 1
ATOM 732 N N . LYS A 1 98 ? -8.263 -7.830 17.596 1.00 97.56 98 LYS A N 1
ATOM 733 C CA . LYS A 1 98 ? -7.681 -8.788 16.655 1.00 97.56 98 LYS A CA 1
ATOM 734 C C . LYS A 1 98 ? -8.786 -9.746 16.219 1.00 97.56 98 LYS A C 1
ATOM 736 O O . LYS A 1 98 ? -9.221 -10.552 17.027 1.00 97.56 98 LYS A O 1
ATOM 741 N N . GLU A 1 99 ? -9.236 -9.645 14.972 1.00 97.62 99 GLU A N 1
ATOM 742 C CA . GLU A 1 99 ? -10.277 -10.528 14.425 1.00 97.62 99 GLU A CA 1
ATOM 743 C C . GLU A 1 99 ? -9.672 -11.818 13.888 1.00 97.62 99 GLU A C 1
ATOM 745 O O . GLU A 1 99 ? -10.177 -12.900 14.152 1.00 97.62 99 GLU A O 1
ATOM 750 N N . ALA A 1 100 ? -8.556 -11.713 13.163 1.00 95.62 100 ALA A N 1
ATOM 751 C CA . ALA A 1 100 ? -7.909 -12.869 12.559 1.00 95.62 100 ALA A CA 1
ATOM 752 C C . ALA A 1 100 ? -6.380 -12.748 12.541 1.00 95.62 100 ALA A C 1
ATOM 754 O O . ALA A 1 100 ? -5.824 -11.648 12.476 1.00 95.62 100 ALA A O 1
ATOM 755 N N . THR A 1 101 ? -5.698 -13.891 12.546 1.00 94.19 101 THR A N 1
ATOM 756 C CA . THR A 1 101 ? -4.291 -14.022 12.147 1.00 94.19 101 THR A CA 1
ATOM 757 C C . THR A 1 101 ? -4.228 -14.778 10.830 1.00 94.19 101 THR A C 1
ATOM 759 O O . THR A 1 101 ? -4.730 -15.894 10.736 1.00 94.19 101 THR A O 1
ATOM 762 N N . ILE A 1 102 ? -3.567 -14.188 9.839 1.00 91.50 102 ILE A N 1
ATOM 763 C CA . ILE A 1 102 ? -3.330 -14.788 8.530 1.00 91.50 102 ILE A CA 1
ATOM 764 C C . ILE A 1 102 ? -1.871 -15.231 8.449 1.00 91.50 102 ILE A C 1
ATOM 766 O O . ILE A 1 102 ? -0.966 -14.449 8.754 1.00 91.50 102 ILE A O 1
ATOM 770 N N . TYR A 1 103 ? -1.633 -16.470 8.033 1.00 87.69 103 TYR A N 1
ATOM 771 C CA . TYR A 1 103 ? -0.297 -17.041 7.873 1.00 87.69 103 TYR A CA 1
ATOM 772 C C . TYR A 1 103 ? 0.152 -17.069 6.406 1.00 87.69 103 TYR A C 1
ATOM 774 O O . TYR A 1 103 ? -0.623 -16.859 5.475 1.00 87.69 103 TYR A O 1
ATOM 782 N N . GLY A 1 104 ? 1.449 -17.287 6.187 1.00 76.38 104 GLY A N 1
ATOM 783 C CA . GLY A 1 104 ? 2.037 -17.273 4.847 1.00 76.38 104 GLY A CA 1
ATOM 784 C C . GLY A 1 104 ? 1.494 -18.349 3.910 1.00 76.38 104 GLY A C 1
ATOM 785 O O . GLY A 1 104 ? 1.320 -18.114 2.715 1.00 76.38 104 GLY A O 1
ATOM 786 N N . GLU A 1 105 ? 1.195 -19.520 4.468 1.00 76.38 105 GLU A N 1
ATOM 787 C CA . GLU A 1 105 ? 0.639 -20.649 3.738 1.00 76.38 105 GLU A CA 1
ATOM 788 C C . GLU A 1 105 ? -0.891 -20.554 3.696 1.00 76.38 105 GLU A C 1
ATOM 790 O O . GLU A 1 105 ? -1.557 -20.478 4.727 1.00 76.38 105 GLU A O 1
ATOM 795 N N . VAL A 1 106 ? -1.454 -20.530 2.487 1.00 72.12 106 VAL A N 1
ATOM 796 C CA . VAL A 1 106 ? -2.894 -20.333 2.272 1.00 72.12 106 VAL A CA 1
ATOM 797 C C . VAL A 1 106 ? -3.703 -21.432 2.959 1.00 72.12 106 VAL A C 1
ATOM 799 O O . VAL A 1 106 ? -3.488 -22.617 2.708 1.00 72.12 106 VAL A O 1
ATOM 802 N N . GLY A 1 107 ? -4.660 -21.033 3.801 1.00 65.81 107 GLY A N 1
ATOM 803 C CA . GLY A 1 107 ? -5.605 -21.946 4.447 1.00 65.81 107 GLY A CA 1
ATOM 804 C C . GLY A 1 107 ? -4.984 -22.877 5.491 1.00 65.81 107 GLY A C 1
ATOM 805 O O . GLY A 1 107 ? -5.682 -23.744 6.014 1.00 65.81 107 GLY A O 1
ATOM 806 N N . LYS A 1 108 ? -3.694 -22.716 5.814 1.00 70.25 108 LYS A N 1
ATOM 807 C CA . LYS A 1 108 ? -3.036 -23.456 6.891 1.00 70.25 108 LYS A CA 1
ATOM 808 C C . LYS A 1 108 ? -2.719 -22.513 8.038 1.00 70.25 108 LYS A C 1
ATOM 810 O O . LYS A 1 108 ? -2.064 -21.495 7.850 1.00 70.25 108 LYS A O 1
ATOM 815 N N . HIS A 1 109 ? -3.165 -22.891 9.231 1.00 83.81 109 HIS A N 1
ATOM 816 C CA . HIS A 1 109 ? -2.922 -22.178 10.488 1.00 83.81 109 HIS A CA 1
ATOM 817 C C . HIS A 1 109 ? -3.585 -20.804 10.626 1.00 83.81 109 HIS A C 1
ATOM 819 O O . HIS A 1 109 ? -3.403 -20.191 11.669 1.00 83.81 109 HIS A O 1
ATOM 825 N N . ASP A 1 110 ? -4.362 -20.328 9.646 1.00 89.88 110 ASP A N 1
ATOM 826 C CA . ASP A 1 110 ? -5.169 -19.116 9.823 1.00 89.88 110 ASP A CA 1
ATOM 827 C C . ASP A 1 110 ? -6.065 -19.268 11.067 1.00 89.88 110 ASP A C 1
ATOM 829 O O . ASP A 1 110 ? -6.724 -20.291 11.263 1.00 89.88 110 ASP A O 1
ATOM 833 N N . GLU A 1 111 ? -6.058 -18.252 11.924 1.00 92.62 111 GLU A N 1
ATOM 834 C CA . GLU A 1 111 ? -6.788 -18.241 13.192 1.00 92.62 111 GLU A CA 1
ATOM 835 C C . GLU A 1 111 ? -7.859 -17.157 13.133 1.00 92.62 111 GLU A C 1
ATOM 837 O O . GLU A 1 111 ? -7.550 -16.000 12.844 1.00 92.62 111 GLU A O 1
ATOM 842 N N . ASP A 1 112 ? -9.098 -17.518 13.448 1.00 93.94 112 ASP A N 1
ATOM 843 C CA . ASP A 1 112 ? -10.181 -16.571 13.700 1.00 93.94 112 ASP A CA 1
ATOM 844 C C . ASP A 1 112 ? -10.368 -16.444 15.216 1.00 93.94 112 ASP A C 1
ATOM 846 O O . ASP A 1 112 ? -10.656 -17.427 15.901 1.00 93.94 112 ASP A O 1
ATOM 850 N N . HIS A 1 113 ? -10.142 -15.248 15.753 1.00 95.12 113 HIS A N 1
ATOM 851 C CA . HIS A 1 113 ? -10.136 -14.999 17.198 1.00 95.12 113 HIS A CA 1
ATOM 852 C C . HIS A 1 113 ? -11.520 -14.646 17.738 1.00 95.12 113 HIS A C 1
ATOM 854 O O . HIS A 1 113 ? -11.747 -14.749 18.943 1.00 95.12 113 HIS A O 1
ATOM 860 N N . THR A 1 114 ? -12.438 -14.215 16.871 1.00 93.50 114 THR A N 1
ATOM 861 C CA . THR A 1 114 ? -13.779 -13.742 17.252 1.00 93.50 114 THR A CA 1
ATOM 862 C C . THR A 1 114 ? -14.889 -14.669 16.761 1.00 93.50 114 THR A C 1
ATOM 864 O O . THR A 1 114 ? -16.028 -14.547 17.209 1.00 93.50 114 THR A O 1
ATOM 867 N N . GLY A 1 115 ? -14.573 -15.613 15.869 1.00 90.00 115 GLY A N 1
ATOM 868 C CA . GLY A 1 115 ? -15.538 -16.519 15.247 1.00 90.00 115 GLY A CA 1
ATOM 869 C C . GLY A 1 115 ? -16.371 -15.855 14.147 1.00 90.00 115 GLY A C 1
ATOM 870 O O . GLY A 1 115 ? -17.390 -16.408 13.739 1.00 90.00 115 GLY A O 1
ATOM 871 N N . GLY A 1 116 ? -15.964 -14.672 13.674 1.00 90.06 116 GLY A N 1
ATOM 872 C CA . GLY A 1 116 ? -16.701 -13.882 12.683 1.00 90.06 116 GLY A CA 1
ATOM 873 C C . GLY A 1 116 ? -16.550 -14.359 11.235 1.00 90.06 116 GLY A C 1
ATOM 874 O O . GLY A 1 116 ? -17.184 -13.800 10.342 1.00 90.06 116 GLY A O 1
ATOM 875 N N . GLY A 1 117 ? -15.701 -15.356 10.977 1.00 92.56 117 GLY A N 1
ATOM 876 C CA . GLY A 1 117 ? -15.372 -15.835 9.634 1.00 92.56 117 GLY A CA 1
ATOM 877 C C . GLY A 1 117 ? -14.467 -14.878 8.852 1.00 92.56 117 GLY A C 1
ATOM 878 O O . GLY A 1 117 ? -14.396 -14.967 7.625 1.00 92.56 117 GLY A O 1
ATOM 879 N N . VAL A 1 118 ? -13.783 -13.950 9.531 1.00 93.88 118 VAL A N 1
ATOM 880 C CA . VAL A 1 118 ? -13.013 -12.868 8.890 1.00 93.88 118 VAL A CA 1
ATOM 881 C C . VAL A 1 118 ? -11.815 -13.424 8.127 1.00 93.88 118 VAL A C 1
ATOM 883 O O . VAL A 1 118 ? -11.542 -12.976 7.013 1.00 93.88 118 VAL A O 1
ATOM 886 N N . ALA A 1 119 ? -11.128 -14.424 8.689 1.00 92.19 119 ALA A N 1
ATOM 887 C CA . ALA A 1 119 ? -9.989 -15.061 8.031 1.00 92.19 119 ALA A CA 1
ATOM 888 C C . ALA A 1 119 ? -10.400 -15.704 6.697 1.00 92.19 119 ALA A C 1
ATOM 890 O O . ALA A 1 119 ? -9.802 -15.433 5.655 1.00 92.19 119 ALA A O 1
ATOM 891 N N . THR A 1 120 ? -11.472 -16.499 6.730 1.00 90.69 120 THR A N 1
ATOM 892 C CA . THR A 1 120 ? -12.028 -17.182 5.557 1.00 90.69 120 THR A CA 1
ATOM 893 C C . THR A 1 120 ? -12.513 -16.181 4.510 1.00 90.69 120 THR A C 1
ATOM 895 O O . THR A 1 120 ? -12.084 -16.254 3.361 1.00 90.69 120 THR A O 1
ATOM 898 N N . SER A 1 121 ? -13.314 -15.180 4.908 1.00 91.12 121 SER A N 1
ATOM 899 C CA . SER A 1 121 ? -13.786 -14.123 3.995 1.00 91.12 121 SER A CA 1
ATOM 900 C C . SER A 1 121 ? -12.617 -13.405 3.310 1.00 91.12 121 SER A C 1
ATOM 902 O O . SER A 1 121 ? -12.644 -13.202 2.095 1.00 91.12 121 SER A O 1
ATOM 904 N N . PHE A 1 122 ? -11.553 -13.069 4.044 1.00 91.19 122 PHE A N 1
ATOM 905 C CA . PHE A 1 122 ? -10.393 -12.401 3.458 1.00 91.19 122 PHE A CA 1
ATOM 906 C C . PHE A 1 122 ? -9.665 -13.277 2.422 1.00 91.19 122 PHE A C 1
ATOM 908 O O . PHE A 1 122 ? -9.299 -12.791 1.349 1.00 91.19 122 PHE A O 1
ATOM 915 N N . ARG A 1 123 ? -9.482 -14.574 2.698 1.00 88.81 123 ARG A N 1
ATOM 916 C CA . ARG A 1 123 ? -8.842 -15.523 1.766 1.00 88.81 123 ARG A CA 1
ATOM 917 C C . ARG A 1 123 ? -9.641 -15.737 0.488 1.00 88.81 123 ARG A C 1
ATOM 919 O O . ARG A 1 123 ? -9.055 -15.818 -0.592 1.00 88.81 123 ARG A O 1
ATOM 926 N N . ASP A 1 124 ? -10.959 -15.819 0.614 1.00 89.12 124 ASP A N 1
ATOM 927 C CA . ASP A 1 124 ? -11.840 -16.098 -0.516 1.00 89.12 124 ASP A CA 1
ATOM 928 C C . ASP A 1 124 ? -11.986 -14.891 -1.448 1.00 89.12 124 ASP A C 1
ATOM 930 O O . ASP A 1 124 ? -12.129 -15.065 -2.659 1.00 89.12 124 ASP A O 1
ATOM 934 N N . ASN A 1 125 ? -11.913 -13.672 -0.902 1.00 88.50 125 ASN A N 1
ATOM 935 C CA . ASN A 1 125 ? -12.238 -12.457 -1.647 1.00 88.50 125 ASN A CA 1
ATOM 936 C C . ASN A 1 125 ? -11.031 -11.586 -2.012 1.00 88.50 125 ASN A C 1
ATOM 938 O O . ASN A 1 125 ? -11.076 -10.916 -3.041 1.00 88.50 125 ASN A O 1
ATOM 942 N N . VAL A 1 126 ? -9.978 -11.567 -1.188 1.00 87.25 126 VAL A N 1
ATOM 943 C CA . VAL A 1 126 ? -8.897 -10.572 -1.300 1.00 87.25 126 VAL A CA 1
ATOM 944 C C . VAL A 1 126 ? -7.573 -11.199 -1.700 1.00 87.25 126 VAL A C 1
ATOM 946 O O . VAL A 1 126 ? -6.925 -10.734 -2.634 1.00 87.25 126 VAL A O 1
ATOM 949 N N . TYR A 1 127 ? -7.138 -12.237 -0.984 1.00 75.56 127 TYR A N 1
ATOM 950 C CA . TYR A 1 127 ? -5.735 -12.633 -1.026 1.00 75.56 127 TYR A CA 1
ATOM 951 C C . TYR A 1 127 ? -5.524 -14.147 -1.083 1.00 75.56 127 TYR A C 1
ATOM 953 O O . TYR A 1 127 ? -5.764 -14.874 -0.116 1.00 75.56 127 TYR A O 1
ATOM 961 N N . ARG A 1 128 ? -4.965 -14.607 -2.209 1.00 67.50 128 ARG A N 1
ATOM 962 C CA . ARG A 1 128 ? -4.586 -16.014 -2.458 1.00 67.50 128 ARG A CA 1
ATOM 963 C C . ARG A 1 128 ? -3.077 -16.207 -2.683 1.00 67.50 128 ARG A C 1
ATOM 965 O O . ARG A 1 128 ? -2.652 -17.293 -3.060 1.00 67.50 128 ARG A O 1
ATOM 972 N N . GLY A 1 129 ? -2.288 -15.146 -2.500 1.00 63.00 129 GLY A N 1
ATOM 973 C CA . GLY A 1 129 ? -0.846 -15.128 -2.750 1.00 63.00 129 GLY A CA 1
ATOM 974 C C . GLY A 1 129 ? -0.002 -15.650 -1.584 1.00 63.00 129 GLY A C 1
ATOM 975 O O . GLY A 1 129 ? -0.515 -16.047 -0.539 1.00 63.00 129 GLY A O 1
ATOM 976 N N . TYR A 1 130 ? 1.315 -15.637 -1.773 1.00 53.47 130 TYR A N 1
ATOM 977 C CA . TYR A 1 130 ? 2.292 -16.027 -0.762 1.00 53.47 130 TYR A CA 1
ATOM 978 C C . TYR A 1 130 ? 2.683 -14.839 0.126 1.00 53.47 130 TYR A C 1
ATOM 980 O O . TYR A 1 130 ? 3.171 -13.823 -0.372 1.00 53.47 130 TYR A O 1
ATOM 988 N N . VAL A 1 131 ? 2.526 -14.994 1.444 1.00 63.91 131 VAL A N 1
ATOM 989 C CA . VAL A 1 131 ? 3.025 -14.040 2.444 1.00 63.91 131 VAL A CA 1
ATOM 990 C C . VAL A 1 131 ? 4.270 -14.617 3.113 1.00 63.91 131 VAL A C 1
ATOM 992 O O . VAL A 1 131 ? 4.231 -15.705 3.674 1.00 63.91 131 VAL A O 1
ATOM 995 N N . ASN A 1 132 ? 5.372 -13.870 3.140 1.00 65.31 132 ASN A N 1
ATOM 996 C CA . ASN A 1 132 ? 6.601 -14.302 3.825 1.00 65.31 132 ASN A CA 1
ATOM 997 C C . ASN A 1 132 ? 6.496 -14.292 5.365 1.00 65.31 132 ASN A C 1
ATOM 999 O O . ASN A 1 132 ? 7.408 -14.745 6.055 1.00 65.31 132 ASN A O 1
ATOM 1003 N N . LYS A 1 133 ? 5.415 -13.738 5.926 1.00 79.12 133 LYS A N 1
ATOM 1004 C CA . LYS A 1 133 ? 5.227 -13.553 7.370 1.00 79.12 133 LYS A CA 1
ATOM 1005 C C . LYS A 1 133 ? 3.741 -13.549 7.718 1.00 79.12 133 LYS A C 1
ATOM 1007 O O . LYS A 1 133 ? 2.915 -13.152 6.899 1.00 79.12 133 LYS A O 1
ATOM 1012 N N . LYS A 1 134 ? 3.410 -13.954 8.948 1.00 88.19 134 LYS A N 1
ATOM 1013 C CA . LYS A 1 134 ? 2.053 -13.800 9.482 1.00 88.19 134 LYS A CA 1
ATOM 1014 C C . LYS A 1 134 ? 1.700 -12.327 9.706 1.00 88.19 134 LYS A C 1
ATOM 1016 O O . LYS A 1 134 ? 2.574 -11.531 10.056 1.00 88.19 134 LYS A O 1
ATOM 1021 N N . PHE A 1 135 ? 0.426 -11.990 9.568 1.00 92.12 135 PHE A N 1
ATOM 1022 C CA . PHE A 1 135 ? -0.121 -10.669 9.879 1.00 92.12 135 PHE A CA 1
ATOM 1023 C C . PHE A 1 135 ? -1.512 -10.780 10.502 1.00 92.12 135 PHE A C 1
ATOM 1025 O O . PHE A 1 135 ? -2.126 -11.845 10.484 1.00 92.12 135 PHE A O 1
ATOM 1032 N N . HIS A 1 136 ? -2.005 -9.683 11.069 1.00 95.06 136 HIS A N 1
ATOM 1033 C CA . HIS A 1 136 ? -3.311 -9.635 11.714 1.00 95.06 136 HIS A CA 1
ATOM 1034 C C . HIS A 1 136 ? -4.302 -8.784 10.927 1.00 95.06 136 HIS A C 1
ATOM 1036 O O . HIS A 1 136 ? -3.948 -7.738 10.378 1.00 95.06 136 HIS A O 1
ATOM 1042 N N . ILE A 1 137 ? -5.554 -9.238 10.911 1.00 96.56 137 ILE A N 1
ATOM 1043 C CA . ILE A 1 137 ? -6.703 -8.417 10.545 1.00 96.56 137 ILE A CA 1
ATOM 1044 C C . ILE A 1 137 ? -7.271 -7.850 11.836 1.00 96.56 137 ILE A C 1
ATOM 1046 O O . ILE A 1 137 ? -7.647 -8.596 12.745 1.00 96.56 137 ILE A O 1
ATOM 1050 N N . LEU A 1 138 ? -7.302 -6.525 11.918 1.00 98.00 138 LEU A N 1
ATOM 1051 C CA . LEU A 1 138 ? -7.817 -5.806 13.070 1.00 98.00 138 LEU A CA 1
ATOM 1052 C C . LEU A 1 138 ? -9.177 -5.214 12.741 1.00 98.00 138 LEU A C 1
ATOM 1054 O O . LEU A 1 138 ? -9.321 -4.569 11.705 1.00 98.00 138 LEU A O 1
ATOM 1058 N N . ARG A 1 139 ? -10.142 -5.362 13.646 1.00 97.94 139 ARG A N 1
ATOM 1059 C CA . ARG A 1 139 ? -11.309 -4.486 13.697 1.00 97.94 139 ARG A CA 1
ATOM 1060 C C . ARG A 1 139 ? -10.928 -3.250 14.485 1.00 97.94 139 ARG A C 1
ATOM 1062 O O . ARG A 1 139 ? -10.511 -3.348 15.639 1.00 97.94 139 ARG A O 1
ATOM 1069 N N . ILE A 1 140 ? -11.075 -2.103 13.846 1.00 97.25 140 ILE A N 1
ATOM 1070 C CA . ILE A 1 140 ? -10.895 -0.801 14.465 1.00 97.25 140 ILE A CA 1
ATOM 1071 C C . ILE A 1 140 ? -12.249 -0.114 14.582 1.00 97.25 140 ILE A C 1
ATOM 1073 O O . ILE A 1 140 ? -13.016 -0.098 13.619 1.00 97.25 140 ILE A O 1
ATOM 1077 N N . LYS A 1 141 ? -12.533 0.459 15.750 1.00 97.50 141 LYS A N 1
ATOM 1078 C CA . LYS A 1 141 ? -13.648 1.392 15.945 1.00 97.50 141 LYS A CA 1
ATOM 1079 C C . LYS A 1 141 ? -13.092 2.726 16.384 1.00 97.50 141 LYS A C 1
ATOM 1081 O O . LYS A 1 141 ? -12.146 2.773 17.172 1.00 97.50 141 LYS A O 1
ATOM 1086 N N . TRP A 1 142 ? -13.661 3.807 15.878 1.00 95.75 142 TRP A N 1
ATOM 1087 C CA . TRP A 1 142 ? -13.188 5.144 16.201 1.00 95.75 142 TRP A CA 1
ATOM 1088 C C . TRP A 1 142 ? -14.327 6.073 16.584 1.00 95.75 142 TRP A C 1
ATOM 1090 O O . TRP A 1 142 ? -15.449 5.955 16.089 1.00 95.75 142 TRP A O 1
ATOM 1100 N N . LYS A 1 143 ? -13.981 7.047 17.425 1.00 95.75 143 LYS A N 1
ATOM 1101 C CA . LYS A 1 143 ? -14.727 8.286 17.609 1.00 95.75 143 LYS A CA 1
ATOM 1102 C C . LYS A 1 143 ? -13.770 9.463 17.482 1.00 95.75 143 LYS A C 1
ATOM 1104 O O . LYS A 1 143 ? -12.747 9.512 18.168 1.00 95.75 143 LYS A O 1
ATOM 1109 N N . THR A 1 144 ? -14.062 10.400 16.591 1.00 93.19 144 THR A N 1
ATOM 1110 C CA . THR A 1 144 ? -13.202 11.557 16.321 1.00 93.19 144 THR A CA 1
ATOM 1111 C C . THR A 1 144 ? -13.412 12.654 17.352 1.00 93.19 144 THR A C 1
ATOM 1113 O O . THR A 1 144 ? -14.539 12.926 17.752 1.00 93.19 144 THR A O 1
ATOM 1116 N N . SER A 1 145 ? -12.342 13.354 17.717 1.00 88.69 145 SER A N 1
ATOM 1117 C CA . SER A 1 145 ? -12.458 14.615 18.446 1.00 88.69 145 SER A CA 1
ATOM 1118 C C . SER A 1 145 ? -12.956 15.727 17.507 1.00 88.69 145 SER A C 1
ATOM 1120 O O . SER A 1 145 ? -12.350 15.930 16.448 1.00 88.69 145 SER A O 1
ATOM 1122 N N . PRO A 1 146 ? -13.989 16.504 17.884 1.00 85.12 146 PRO A N 1
ATOM 1123 C CA . PRO A 1 146 ? -14.504 17.589 17.054 1.00 85.12 146 PRO A CA 1
ATOM 1124 C C . PRO A 1 146 ? -13.418 18.593 16.631 1.00 85.12 146 PRO A C 1
ATOM 1126 O O . PRO A 1 146 ? -12.620 19.059 17.447 1.00 85.12 146 PRO A O 1
ATOM 1129 N N . GLY A 1 147 ? -13.389 18.939 15.340 1.00 80.62 147 GLY A N 1
ATOM 1130 C CA . GLY A 1 147 ? -12.483 19.955 14.788 1.00 80.62 147 GLY A CA 1
ATOM 1131 C C . GLY A 1 147 ? -11.004 19.550 14.707 1.00 80.62 147 GLY A C 1
ATOM 1132 O O . GLY A 1 147 ? -10.145 20.419 14.546 1.00 80.62 147 GLY A O 1
ATOM 1133 N N . LYS A 1 148 ? -10.675 18.258 14.833 1.00 81.12 148 LYS A N 1
ATOM 1134 C CA . LYS A 1 148 ? -9.305 17.741 14.689 1.00 81.12 148 LYS A CA 1
ATOM 1135 C C . LYS A 1 148 ? -9.155 16.923 13.411 1.00 81.12 148 LYS A C 1
ATOM 1137 O O . LYS A 1 148 ? -10.057 16.194 13.019 1.00 81.12 148 LYS A O 1
ATOM 1142 N N . THR A 1 149 ? -7.983 17.002 12.780 1.00 80.44 149 THR A N 1
ATOM 1143 C CA . THR A 1 149 ? -7.613 16.038 11.739 1.00 80.44 149 THR A CA 1
ATOM 1144 C C . THR A 1 149 ? -7.332 14.695 12.393 1.00 80.44 149 THR A C 1
ATOM 1146 O O . THR A 1 149 ? -6.453 14.601 13.253 1.00 80.44 149 THR A O 1
ATOM 1149 N N . VAL A 1 150 ? -8.064 13.668 11.975 1.00 87.38 150 VAL A N 1
ATOM 1150 C CA . VAL A 1 150 ? -7.942 12.324 12.533 1.00 87.38 150 VAL A CA 1
ATOM 1151 C C . VAL A 1 150 ? -7.147 11.440 11.597 1.00 87.38 150 VAL A C 1
ATOM 1153 O O . VAL A 1 150 ? -7.415 11.435 10.398 1.00 87.38 150 VAL A O 1
ATOM 1156 N N . ARG A 1 151 ? -6.155 10.718 12.118 1.00 85.62 151 ARG A N 1
ATOM 1157 C CA . ARG A 1 151 ? -5.235 9.928 11.289 1.00 85.62 151 ARG A CA 1
ATOM 1158 C C . ARG A 1 151 ? -4.897 8.593 11.926 1.00 85.62 151 ARG A C 1
ATOM 1160 O O . ARG A 1 151 ? -4.630 8.535 13.131 1.00 85.62 151 ARG A O 1
ATOM 1167 N N . LEU A 1 152 ? -4.840 7.558 11.090 1.00 83.94 152 LEU A N 1
ATOM 1168 C CA . LEU A 1 152 ? -4.156 6.321 11.425 1.00 83.94 152 LEU A CA 1
ATOM 1169 C C . LEU A 1 152 ? -2.678 6.497 11.080 1.00 83.94 152 LEU A C 1
ATOM 1171 O O . LEU A 1 152 ? -2.295 6.492 9.914 1.00 83.94 152 LEU A O 1
ATOM 1175 N N . ASP A 1 153 ? -1.878 6.653 12.129 1.00 78.94 153 ASP A N 1
ATOM 1176 C CA . ASP A 1 153 ? -0.450 6.950 12.086 1.00 78.94 153 ASP A CA 1
ATOM 1177 C C . ASP A 1 153 ? -0.069 8.387 11.701 1.00 78.94 153 ASP A C 1
ATOM 1179 O O . ASP A 1 153 ? -0.669 9.032 10.839 1.00 78.94 153 ASP A O 1
ATOM 1183 N N . ASN A 1 154 ? 0.985 8.890 12.344 1.00 72.81 154 ASN A N 1
ATOM 1184 C CA . ASN A 1 154 ? 1.542 10.212 12.088 1.00 72.81 154 ASN A CA 1
ATOM 1185 C C . ASN A 1 154 ? 2.989 10.100 11.611 1.00 72.81 154 ASN A C 1
ATOM 1187 O O . ASN A 1 154 ? 3.929 10.242 12.394 1.00 72.81 154 ASN A O 1
ATOM 1191 N N . THR A 1 155 ? 3.174 9.885 10.310 1.00 66.38 155 THR A N 1
ATOM 1192 C CA . THR A 1 155 ? 4.515 9.678 9.745 1.00 66.38 155 THR A CA 1
ATOM 1193 C C . THR A 1 155 ? 5.229 10.970 9.332 1.00 66.38 155 THR A C 1
ATOM 1195 O O . THR A 1 155 ? 6.390 10.931 8.936 1.00 66.38 155 THR A O 1
ATOM 1198 N N . TYR A 1 156 ? 4.592 12.135 9.495 1.00 63.12 156 TYR A N 1
ATOM 1199 C CA . TYR A 1 156 ? 5.091 13.427 9.000 1.00 63.12 156 TYR A CA 1
ATOM 1200 C C . TYR A 1 156 ? 6.430 13.873 9.587 1.00 63.12 156 TYR A C 1
ATOM 1202 O O . TYR A 1 156 ? 7.301 14.325 8.853 1.00 63.12 156 TYR A O 1
ATOM 1210 N N . TYR A 1 157 ? 6.597 13.771 10.908 1.00 52.97 157 TYR A N 1
ATOM 1211 C CA . TYR A 1 157 ? 7.763 14.351 11.587 1.00 52.97 157 TYR A CA 1
ATOM 1212 C C . TYR A 1 157 ? 8.880 13.334 11.867 1.00 52.97 157 TYR A C 1
ATOM 1214 O O . TYR A 1 157 ? 10.022 13.716 12.091 1.00 52.97 157 TYR A O 1
ATOM 1222 N N . GLN A 1 158 ? 8.562 12.036 11.884 1.00 55.47 158 GLN A N 1
ATOM 1223 C CA . GLN A 1 158 ? 9.479 10.986 12.356 1.00 55.47 158 GLN A CA 1
ATOM 1224 C C . GLN A 1 158 ? 9.564 9.767 11.422 1.00 55.47 158 GLN 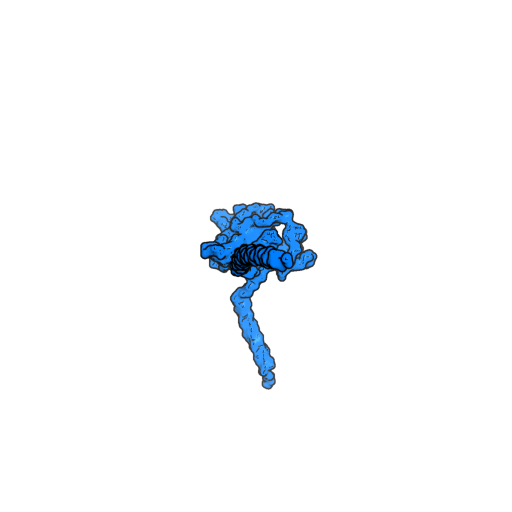A C 1
ATOM 1226 O O . GLN A 1 158 ? 10.258 8.807 11.751 1.00 55.47 158 GLN A O 1
ATOM 1231 N N . GLY A 1 159 ? 8.839 9.770 10.296 1.00 56.38 159 GLY A N 1
ATOM 1232 C CA . GLY A 1 159 ? 8.659 8.585 9.451 1.00 56.38 159 GLY A CA 1
ATOM 1233 C C . GLY A 1 159 ? 9.733 8.347 8.392 1.00 56.38 159 GLY A C 1
ATOM 1234 O O . GLY A 1 159 ? 9.770 7.260 7.838 1.00 56.38 159 GLY A O 1
ATOM 1235 N N . TYR A 1 160 ? 10.607 9.321 8.111 1.00 60.00 160 TYR A N 1
ATOM 1236 C CA . TYR A 1 160 ? 11.585 9.245 7.009 1.00 60.00 160 TYR A CA 1
ATOM 1237 C C . TYR A 1 160 ? 10.963 8.828 5.652 1.00 60.00 160 TYR A C 1
ATOM 1239 O O . TYR A 1 160 ? 11.611 8.170 4.843 1.00 60.00 160 TYR A O 1
ATOM 1247 N N . ASP A 1 161 ? 9.715 9.227 5.379 1.00 69.44 161 ASP A N 1
ATOM 1248 C CA . ASP A 1 161 ? 9.006 8.906 4.132 1.00 69.44 161 ASP A CA 1
ATOM 1249 C C . ASP A 1 161 ? 9.422 9.873 3.003 1.00 69.44 161 ASP A C 1
ATOM 1251 O O . ASP A 1 161 ? 8.677 10.781 2.645 1.00 69.44 161 ASP A O 1
ATOM 1255 N N . GLN A 1 162 ? 10.631 9.721 2.461 1.00 70.19 162 GLN A N 1
ATOM 1256 C CA . GLN A 1 162 ? 11.120 10.495 1.311 1.00 70.19 162 GLN A CA 1
ATOM 1257 C C . GLN A 1 162 ? 11.541 9.563 0.169 1.00 70.19 162 GLN A C 1
ATOM 1259 O O . GLN A 1 162 ? 11.944 8.424 0.387 1.00 70.19 162 GLN A O 1
ATOM 1264 N N . GLY A 1 163 ? 11.485 10.067 -1.059 1.00 75.06 163 GLY A N 1
ATOM 1265 C CA . GLY A 1 163 ? 11.888 9.365 -2.271 1.00 75.06 163 GLY A CA 1
ATOM 1266 C C . GLY A 1 163 ? 10.729 8.676 -2.987 1.00 75.06 163 GLY A C 1
ATOM 1267 O O . GLY A 1 163 ? 9.575 9.098 -2.907 1.00 75.06 163 GLY A O 1
ATOM 1268 N N . ALA A 1 164 ? 11.055 7.636 -3.757 1.00 79.69 164 ALA A N 1
ATOM 1269 C CA . A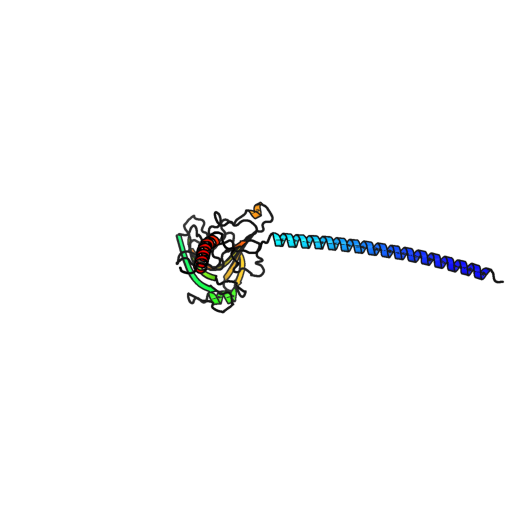LA A 1 164 ? 10.038 6.761 -4.318 1.00 79.69 164 ALA A CA 1
ATOM 1270 C C . ALA A 1 164 ? 9.482 5.909 -3.176 1.00 79.69 164 ALA A C 1
ATOM 1272 O O . ALA A 1 164 ? 10.251 5.235 -2.489 1.00 79.69 164 ALA A O 1
ATOM 1273 N N . LEU A 1 165 ? 8.173 5.964 -2.958 1.00 83.50 165 LEU A N 1
ATOM 1274 C CA . LEU A 1 165 ? 7.525 5.266 -1.855 1.00 83.50 165 LEU A CA 1
ATOM 1275 C C . LEU A 1 165 ? 6.145 4.772 -2.262 1.00 83.50 165 LEU A C 1
ATOM 1277 O O . LEU A 1 165 ? 5.423 5.423 -3.026 1.00 83.50 165 LEU A O 1
ATOM 1281 N N . THR A 1 166 ? 5.772 3.629 -1.703 1.00 87.69 166 THR A N 1
ATOM 1282 C CA . THR A 1 166 ? 4.417 3.102 -1.800 1.00 87.69 166 THR A CA 1
ATOM 1283 C C . THR A 1 166 ? 3.874 2.872 -0.406 1.00 87.69 166 THR A C 1
ATOM 1285 O O . THR A 1 166 ? 4.506 2.212 0.414 1.00 87.69 166 THR A O 1
ATOM 1288 N N . LYS A 1 167 ? 2.691 3.415 -0.138 1.00 89.19 167 LYS A N 1
ATOM 1289 C CA . LYS A 1 167 ? 1.920 3.130 1.068 1.00 89.19 167 LYS A CA 1
ATOM 1290 C C . LYS A 1 167 ? 0.691 2.338 0.685 1.00 89.19 167 LYS A C 1
ATOM 1292 O O . LYS A 1 167 ? 0.082 2.630 -0.343 1.00 89.19 167 LYS A O 1
ATOM 1297 N N . GLY A 1 168 ? 0.297 1.389 1.517 1.00 91.69 168 GLY A N 1
ATOM 1298 C CA . GLY A 1 168 ? -0.901 0.613 1.253 1.00 91.69 168 GLY A CA 1
ATOM 1299 C C . GLY A 1 168 ? -1.438 -0.106 2.473 1.00 91.69 168 GLY A C 1
ATOM 1300 O O . GLY A 1 168 ? -0.718 -0.344 3.442 1.00 91.69 168 GLY A O 1
ATOM 1301 N N . CYS A 1 169 ? -2.717 -0.451 2.409 1.00 93.38 169 CYS A N 1
ATOM 1302 C CA . CYS A 1 169 ? -3.390 -1.371 3.314 1.00 93.38 169 CYS A CA 1
ATOM 1303 C C . CYS A 1 169 ? -4.591 -2.010 2.620 1.00 93.38 169 CYS A C 1
ATOM 1305 O O . CYS A 1 169 ? -5.164 -1.446 1.687 1.00 93.38 169 CYS A O 1
ATOM 1307 N N . TYR A 1 170 ? -5.017 -3.162 3.126 1.00 94.69 170 TYR A N 1
ATOM 1308 C CA . TYR A 1 170 ? -6.356 -3.656 2.829 1.00 94.69 170 TYR A CA 1
ATOM 1309 C C . TYR A 1 170 ? -7.306 -3.155 3.903 1.00 94.69 170 TYR A C 1
ATOM 1311 O O . TYR A 1 170 ? -6.992 -3.241 5.094 1.00 94.69 170 TYR A O 1
ATOM 1319 N N . ILE A 1 171 ? -8.462 -2.650 3.486 1.00 95.69 171 ILE A N 1
ATOM 1320 C CA . ILE A 1 171 ? -9.488 -2.152 4.394 1.00 95.69 171 ILE A CA 1
ATOM 1321 C C . ILE A 1 171 ? -10.887 -2.517 3.895 1.00 95.69 171 ILE A C 1
ATOM 1323 O O . ILE A 1 171 ? -11.181 -2.425 2.704 1.00 95.69 171 ILE A O 1
ATOM 1327 N N . LYS A 1 172 ? -11.753 -2.937 4.814 1.00 96.44 172 LYS A N 1
ATOM 1328 C CA . LYS A 1 172 ? -13.194 -3.104 4.606 1.00 96.44 172 LYS A CA 1
ATOM 1329 C C . LYS A 1 172 ? -13.909 -2.206 5.600 1.00 96.44 172 LYS A C 1
ATOM 1331 O O . LYS A 1 172 ? -13.866 -2.456 6.803 1.00 96.44 172 LYS A O 1
ATOM 1336 N N . VAL A 1 173 ? -14.540 -1.150 5.101 1.00 96.81 173 VAL A N 1
ATOM 1337 C CA . VAL A 1 173 ? -15.342 -0.243 5.930 1.00 96.81 173 VAL A CA 1
ATOM 1338 C C . VAL A 1 173 ? -16.675 -0.921 6.230 1.00 96.81 173 VAL A C 1
ATOM 1340 O O . VAL A 1 173 ? -17.376 -1.332 5.309 1.00 96.81 173 VAL A O 1
ATOM 1343 N N . ILE A 1 174 ? -16.998 -1.062 7.513 1.00 96.94 174 ILE A N 1
ATOM 1344 C CA . ILE A 1 174 ? -18.279 -1.597 7.992 1.00 96.94 174 ILE A CA 1
ATOM 1345 C C . ILE A 1 174 ? -19.253 -0.435 8.190 1.00 96.94 174 ILE A C 1
ATOM 1347 O O . ILE A 1 174 ? -20.385 -0.485 7.718 1.00 96.94 174 ILE A O 1
ATOM 1351 N N . GLU A 1 175 ? -18.781 0.629 8.839 1.00 97.50 175 GLU A N 1
ATOM 1352 C CA . GLU A 1 175 ? -19.527 1.861 9.076 1.00 97.50 175 GLU A CA 1
ATOM 1353 C C . GLU A 1 175 ? -18.583 3.070 9.044 1.00 97.50 175 GLU A C 1
ATOM 1355 O O . GLU A 1 175 ? -17.409 2.976 9.408 1.00 97.50 175 GLU A O 1
ATOM 1360 N N . GLY A 1 176 ? -19.103 4.227 8.636 1.00 95.06 176 GLY A N 1
ATOM 1361 C CA . GLY A 1 176 ? -18.360 5.481 8.615 1.00 95.06 176 GLY A CA 1
ATOM 1362 C C . GLY A 1 176 ? -17.678 5.763 7.279 1.00 95.06 176 GLY A C 1
ATOM 1363 O O . GLY A 1 176 ? -18.039 5.216 6.236 1.00 95.06 176 GLY A O 1
ATOM 1364 N N . GLN A 1 177 ? -16.722 6.690 7.298 1.00 94.00 177 GLN A N 1
ATOM 1365 C CA . GLN A 1 177 ? -16.044 7.191 6.108 1.00 94.00 177 GLN A CA 1
ATOM 1366 C C . GLN A 1 177 ? -14.545 7.364 6.350 1.00 94.00 177 GLN A C 1
ATOM 1368 O O . GLN A 1 177 ? -14.096 7.727 7.441 1.00 94.00 177 GLN A O 1
ATOM 1373 N N . LEU A 1 178 ? -13.782 7.113 5.288 1.00 93.00 178 LEU A N 1
ATOM 1374 C CA . LEU A 1 178 ? -12.343 7.321 5.233 1.00 93.00 178 LEU A CA 1
ATOM 1375 C C . LEU A 1 178 ? -12.023 8.511 4.325 1.00 93.00 178 LEU A C 1
ATOM 1377 O O . LEU A 1 178 ? -12.773 8.827 3.401 1.00 93.00 178 LEU A O 1
ATOM 1381 N N . ALA A 1 179 ? -10.885 9.145 4.570 1.00 91.12 179 ALA A N 1
ATOM 1382 C CA . ALA A 1 179 ? -10.295 10.170 3.717 1.00 91.12 179 ALA A CA 1
ATOM 1383 C C . ALA A 1 179 ? -8.760 10.058 3.743 1.00 91.12 179 ALA A C 1
ATOM 1385 O O . ALA A 1 179 ? -8.203 9.147 4.357 1.00 91.12 179 ALA A O 1
ATOM 1386 N N . GLY A 1 180 ? -8.072 11.008 3.112 1.00 89.19 180 GLY A N 1
ATOM 1387 C CA . GLY A 1 180 ? -6.612 11.059 3.058 1.00 89.19 180 GLY A CA 1
ATOM 1388 C C . GLY A 1 180 ? -6.059 10.707 1.683 1.00 89.19 180 GLY A C 1
ATOM 1389 O O . GLY A 1 180 ? -6.780 10.701 0.688 1.00 89.19 180 GLY A O 1
ATOM 1390 N N . ASP A 1 181 ? -4.762 10.442 1.636 1.00 89.00 181 ASP A N 1
ATOM 1391 C CA . ASP A 1 181 ? -4.016 10.251 0.393 1.00 89.00 181 ASP A CA 1
ATOM 1392 C C . ASP A 1 181 ? -4.032 8.791 -0.100 1.00 89.00 181 ASP A C 1
ATOM 1394 O O . ASP A 1 181 ? -3.803 8.537 -1.282 1.00 89.00 181 ASP A O 1
ATOM 1398 N N . LEU A 1 182 ? -4.345 7.823 0.772 1.00 91.00 182 LEU A N 1
ATOM 1399 C CA . LEU A 1 182 ? -4.577 6.428 0.386 1.00 91.00 182 LEU A CA 1
ATOM 1400 C C . LEU A 1 182 ? -5.966 6.275 -0.243 1.00 91.00 182 LEU A C 1
ATOM 1402 O O . LEU A 1 182 ? -6.989 6.183 0.443 1.00 91.00 182 LEU A O 1
ATOM 1406 N N . GLN A 1 183 ? -5.983 6.196 -1.567 1.00 92.25 183 GLN A N 1
ATOM 1407 C CA . GLN A 1 183 ? -7.195 6.038 -2.364 1.00 92.25 183 GLN A CA 1
ATOM 1408 C C . GLN A 1 183 ? -7.425 4.563 -2.717 1.00 92.25 183 GLN A C 1
ATOM 1410 O O . GLN A 1 183 ? -6.456 3.801 -2.795 1.00 92.25 183 GLN A O 1
ATOM 1415 N N . PRO A 1 184 ? -8.681 4.126 -2.918 1.00 92.88 184 PRO A N 1
ATOM 1416 C CA . PRO A 1 184 ? -8.954 2.769 -3.375 1.00 92.88 184 PRO A CA 1
ATOM 1417 C C . PRO A 1 184 ? -8.353 2.561 -4.773 1.00 92.88 184 PRO A C 1
ATOM 1419 O O . PRO A 1 184 ? -8.644 3.322 -5.694 1.00 92.88 184 PRO A O 1
ATOM 1422 N N . VAL A 1 185 ? -7.511 1.537 -4.926 1.00 91.62 185 VAL A N 1
ATOM 1423 C CA . VAL A 1 185 ? -6.887 1.158 -6.210 1.00 91.62 185 VAL A CA 1
ATOM 1424 C C . VAL A 1 185 ? -7.399 -0.179 -6.744 1.00 91.62 185 VAL A C 1
ATOM 1426 O O . VAL A 1 185 ? -7.476 -0.353 -7.956 1.00 91.62 185 VAL A O 1
ATOM 1429 N N . THR A 1 186 ? -7.810 -1.081 -5.851 1.00 90.75 186 THR A N 1
ATOM 1430 C CA . THR A 1 186 ? -8.486 -2.338 -6.195 1.00 90.75 186 THR A CA 1
ATOM 1431 C C . THR A 1 186 ? -9.691 -2.503 -5.285 1.00 90.75 186 THR A C 1
ATOM 1433 O O . THR A 1 186 ? -9.579 -2.346 -4.067 1.00 90.75 186 THR A O 1
ATOM 1436 N N . GLU A 1 187 ? -10.832 -2.858 -5.865 1.00 91.94 187 GLU A N 1
ATOM 1437 C CA . GLU A 1 187 ? -12.015 -3.283 -5.122 1.00 91.94 187 GLU A CA 1
ATOM 1438 C C . GLU A 1 187 ? -12.153 -4.801 -5.217 1.00 91.94 187 GLU A C 1
ATOM 1440 O O . GLU A 1 187 ? -12.066 -5.379 -6.300 1.00 91.94 187 GLU A O 1
ATOM 1445 N N . PHE A 1 188 ? -12.345 -5.445 -4.073 1.00 90.69 188 PHE A N 1
ATOM 1446 C CA . PHE A 1 188 ? -12.547 -6.881 -3.964 1.00 90.69 188 PHE A CA 1
ATOM 1447 C C . PHE A 1 188 ? -14.014 -7.187 -3.676 1.00 90.69 188 PHE A C 1
ATOM 1449 O O . PHE A 1 188 ? -14.806 -6.325 -3.282 1.00 90.69 188 PHE A O 1
ATOM 1456 N N . ASN A 1 189 ? -14.366 -8.459 -3.829 1.00 83.56 189 ASN A N 1
ATOM 1457 C CA . ASN A 1 189 ? -15.671 -8.952 -3.419 1.00 83.56 189 ASN A CA 1
ATOM 1458 C C . ASN A 1 189 ? -15.872 -8.751 -1.902 1.00 83.56 189 ASN A C 1
ATOM 1460 O O . ASN A 1 189 ? -14.912 -8.649 -1.135 1.00 83.56 189 ASN A O 1
ATOM 1464 N N . ASP A 1 190 ? -17.131 -8.669 -1.464 1.00 88.62 190 ASP A N 1
ATOM 1465 C CA . ASP A 1 190 ? -17.495 -8.510 -0.045 1.00 88.62 190 ASP A CA 1
ATOM 1466 C C . ASP A 1 190 ? -16.991 -7.191 0.601 1.00 88.62 190 ASP A C 1
ATOM 1468 O O . ASP A 1 190 ? -16.856 -7.082 1.818 1.00 88.62 190 ASP A O 1
ATOM 1472 N N . GLY A 1 191 ? -16.726 -6.153 -0.201 1.00 92.25 191 GLY A N 1
ATOM 1473 C CA . GLY A 1 191 ? -16.499 -4.779 0.277 1.00 92.25 191 GLY A CA 1
ATOM 1474 C C . GLY A 1 191 ? -15.082 -4.465 0.767 1.00 92.25 191 GLY A C 1
ATOM 1475 O O . GLY A 1 191 ? -14.831 -3.353 1.235 1.00 92.25 191 GLY A O 1
ATOM 1476 N N . TRP A 1 192 ? -14.150 -5.410 0.651 1.00 93.88 192 TRP A N 1
ATOM 1477 C CA . TRP A 1 192 ? -12.728 -5.142 0.850 1.00 93.88 192 TRP A CA 1
ATOM 1478 C C . TRP A 1 192 ? -12.165 -4.285 -0.281 1.00 93.88 192 TRP A C 1
ATOM 1480 O O . TRP A 1 192 ? -12.531 -4.438 -1.444 1.00 93.88 192 TRP A O 1
ATOM 1490 N N . LYS A 1 193 ? -11.221 -3.407 0.048 1.00 93.75 193 LYS A N 1
ATOM 1491 C CA . LYS A 1 193 ? -10.497 -2.584 -0.920 1.00 93.75 193 LYS A CA 1
ATOM 1492 C C . LYS A 1 193 ? -9.014 -2.546 -0.575 1.00 93.75 193 LYS A C 1
ATOM 1494 O O . LYS A 1 193 ? -8.649 -2.474 0.599 1.00 93.75 193 LYS A O 1
ATOM 1499 N N . LEU A 1 194 ? -8.159 -2.563 -1.594 1.00 93.19 194 LEU A N 1
ATOM 1500 C CA . LEU A 1 194 ? -6.765 -2.148 -1.458 1.00 93.19 194 LEU A CA 1
ATOM 1501 C C . LEU A 1 194 ? -6.739 -0.628 -1.569 1.00 93.19 194 LEU A C 1
ATOM 1503 O O . LEU A 1 194 ? -7.039 -0.076 -2.626 1.00 93.19 194 LEU A O 1
ATOM 1507 N N . HIS A 1 195 ? -6.400 0.035 -0.472 1.00 93.75 195 HIS A N 1
ATOM 1508 C CA . HIS A 1 195 ? -6.160 1.469 -0.439 1.00 93.75 195 HIS A CA 1
ATOM 1509 C C . HIS A 1 195 ? -4.663 1.717 -0.511 1.00 93.75 195 HIS A C 1
ATOM 1511 O O . HIS A 1 195 ? -3.906 1.133 0.264 1.00 93.75 195 HIS A O 1
ATOM 1517 N N . ALA A 1 196 ? -4.227 2.574 -1.428 1.00 91.94 196 ALA A N 1
ATOM 1518 C CA . ALA A 1 196 ? -2.812 2.815 -1.631 1.00 91.94 196 ALA A CA 1
ATOM 1519 C C . ALA A 1 196 ? -2.503 4.228 -2.124 1.00 91.94 196 ALA A C 1
ATOM 1521 O O . ALA A 1 196 ? -3.339 4.927 -2.692 1.00 91.94 196 ALA A O 1
ATOM 1522 N N . TYR A 1 197 ? -1.253 4.617 -1.913 1.00 89.50 197 TYR A N 1
ATOM 1523 C CA . TYR A 1 197 ? -0.642 5.825 -2.437 1.00 89.50 197 TYR A CA 1
ATOM 1524 C C . TYR A 1 197 ? 0.728 5.460 -3.003 1.00 89.50 197 TYR A C 1
ATOM 1526 O O . TYR A 1 197 ? 1.509 4.768 -2.347 1.00 89.50 197 TYR A O 1
ATOM 1534 N N . ARG A 1 198 ? 1.033 5.928 -4.215 1.00 85.94 198 ARG A N 1
ATOM 1535 C CA . ARG A 1 198 ? 2.317 5.691 -4.880 1.00 85.94 198 ARG A CA 1
ATOM 1536 C C . ARG A 1 198 ? 2.945 7.004 -5.289 1.00 85.94 198 ARG A C 1
ATOM 1538 O O . ARG A 1 198 ? 2.293 7.843 -5.905 1.00 85.94 198 ARG A O 1
ATOM 1545 N N . GLN A 1 199 ? 4.238 7.123 -5.044 1.00 80.19 199 GLN A N 1
ATOM 1546 C CA . GLN A 1 199 ? 5.028 8.275 -5.438 1.00 80.19 199 GLN A CA 1
ATOM 1547 C C . GLN A 1 199 ? 6.308 7.814 -6.113 1.00 80.19 199 GLN A C 1
ATOM 1549 O O . GLN A 1 199 ? 7.027 6.953 -5.609 1.00 80.19 199 GLN A O 1
ATOM 1554 N N . LYS A 1 200 ? 6.590 8.413 -7.270 1.00 76.81 200 LYS A N 1
ATOM 1555 C CA . LYS A 1 200 ? 7.868 8.267 -7.966 1.00 76.81 200 LYS A CA 1
ATOM 1556 C C . LYS A 1 200 ? 8.739 9.478 -7.644 1.00 76.81 200 LYS A C 1
ATOM 1558 O O . LYS A 1 200 ? 8.269 10.609 -7.732 1.00 76.81 200 LYS A O 1
ATOM 1563 N N . ALA A 1 201 ? 10.018 9.259 -7.356 1.00 71.81 201 ALA A N 1
ATOM 1564 C CA . ALA A 1 201 ? 11.001 10.335 -7.209 1.00 71.81 201 ALA A CA 1
ATOM 1565 C C . ALA A 1 201 ? 11.527 10.801 -8.580 1.00 71.81 201 ALA A C 1
ATOM 1567 O O . ALA A 1 201 ? 12.714 10.712 -8.873 1.00 71.81 201 ALA A O 1
ATOM 1568 N N . ASN A 1 202 ? 10.632 11.266 -9.454 1.00 71.75 202 ASN A N 1
ATOM 1569 C CA . ASN A 1 202 ? 10.978 11.737 -10.803 1.00 71.75 202 ASN A CA 1
ATOM 1570 C C . ASN A 1 202 ? 11.422 13.214 -10.850 1.00 71.75 202 ASN A C 1
ATOM 1572 O O . ASN A 1 202 ? 11.742 13.736 -11.914 1.00 71.75 202 ASN A O 1
ATOM 1576 N N . SER A 1 203 ? 11.413 13.898 -9.707 1.00 64.19 203 SER A N 1
ATOM 1577 C CA . SER A 1 203 ? 11.858 15.280 -9.530 1.00 64.19 203 SER A CA 1
ATOM 1578 C C . SER A 1 203 ? 12.342 15.477 -8.095 1.00 64.19 203 SER A C 1
ATOM 1580 O O . SER A 1 203 ? 11.996 14.689 -7.215 1.00 64.19 203 SER A O 1
ATOM 1582 N N . SER A 1 204 ? 13.107 16.539 -7.831 1.00 65.62 204 SER A N 1
ATOM 1583 C CA . SER A 1 204 ? 13.507 16.892 -6.462 1.00 65.62 204 SER A CA 1
ATOM 1584 C C . SER A 1 204 ? 12.280 17.100 -5.569 1.00 65.62 204 SER A C 1
ATOM 1586 O O . SER A 1 204 ? 12.193 16.501 -4.505 1.00 65.62 204 SER A O 1
ATOM 1588 N N . THR A 1 205 ? 11.274 17.846 -6.029 1.00 65.81 205 THR A N 1
ATOM 1589 C CA . THR A 1 205 ? 10.017 18.055 -5.292 1.00 65.81 205 THR A CA 1
ATOM 1590 C C . THR A 1 205 ? 9.264 16.746 -5.037 1.00 65.81 205 THR A C 1
ATOM 1592 O O . THR A 1 205 ? 8.851 16.491 -3.908 1.00 65.81 205 THR A O 1
ATOM 1595 N N . GLY A 1 206 ? 9.143 15.880 -6.048 1.00 63.34 206 GLY A N 1
ATOM 1596 C CA . GLY A 1 206 ? 8.544 14.549 -5.906 1.00 63.34 206 GLY A CA 1
ATOM 1597 C C . GLY A 1 206 ? 9.394 13.569 -5.091 1.00 63.34 206 GLY A C 1
ATOM 1598 O O . GLY A 1 206 ? 8.896 12.531 -4.685 1.00 63.34 206 GLY A O 1
ATOM 1599 N N . GLY A 1 207 ? 10.664 13.876 -4.825 1.00 63.59 207 GLY A N 1
ATOM 1600 C CA . GLY A 1 207 ? 11.522 13.121 -3.913 1.00 63.59 207 GLY A CA 1
ATOM 1601 C C . GLY A 1 207 ? 11.363 13.528 -2.445 1.00 63.59 207 GLY A C 1
ATOM 1602 O O . GLY A 1 207 ? 11.672 12.732 -1.571 1.00 63.59 207 GLY A O 1
ATOM 1603 N N . PHE A 1 208 ? 10.854 14.727 -2.152 1.00 66.38 208 PHE A N 1
ATOM 1604 C CA . PHE A 1 208 ? 10.705 15.235 -0.776 1.00 66.38 208 PHE A CA 1
ATOM 1605 C C . PHE A 1 208 ? 9.250 15.352 -0.307 1.00 66.38 208 PHE A C 1
ATOM 1607 O O . PHE A 1 208 ? 9.000 15.801 0.811 1.00 66.38 208 PHE A O 1
ATOM 1614 N N . TYR A 1 209 ? 8.282 14.965 -1.137 1.00 66.56 209 TYR A N 1
ATOM 1615 C CA . TYR A 1 209 ? 6.878 14.968 -0.745 1.00 66.56 209 TYR A CA 1
ATOM 1616 C C . TYR A 1 209 ? 6.562 13.762 0.151 1.00 66.56 209 TYR A C 1
ATOM 1618 O O . TYR A 1 209 ? 6.926 12.637 -0.170 1.00 66.56 209 TYR A O 1
ATOM 1626 N N . ALA A 1 210 ? 5.870 13.994 1.263 1.00 64.19 210 ALA A N 1
ATOM 1627 C CA . ALA A 1 210 ? 5.295 12.942 2.090 1.00 64.19 210 ALA A CA 1
ATOM 1628 C C . ALA A 1 210 ? 3.841 13.327 2.391 1.00 64.19 210 ALA A C 1
ATOM 1630 O O . ALA A 1 210 ? 3.621 14.389 2.987 1.00 64.19 210 ALA A O 1
ATOM 1631 N N . PRO A 1 211 ? 2.841 12.516 1.997 1.00 68.44 211 PRO A N 1
ATOM 1632 C CA . PRO A 1 211 ? 1.450 12.799 2.319 1.00 68.44 211 PRO A CA 1
ATOM 1633 C C . PRO A 1 211 ? 1.270 12.912 3.835 1.00 68.44 211 PRO A C 1
ATOM 1635 O O . PRO A 1 211 ? 1.558 11.976 4.587 1.00 68.44 211 PRO A O 1
ATOM 1638 N N . HIS A 1 212 ? 0.807 14.080 4.287 1.00 73.06 212 HIS A N 1
ATOM 1639 C CA . HIS A 1 212 ? 0.659 14.389 5.710 1.00 73.06 212 HIS A CA 1
ATOM 1640 C C . HIS A 1 212 ? -0.491 13.584 6.343 1.00 73.06 212 HIS A C 1
ATOM 1642 O O . HIS A 1 212 ? -0.495 13.342 7.550 1.00 73.06 212 HIS A O 1
ATOM 1648 N N . THR A 1 213 ? -1.471 13.172 5.531 1.00 79.94 213 THR A N 1
ATOM 1649 C CA . THR A 1 213 ? -2.653 12.427 5.966 1.00 79.94 213 THR A CA 1
ATOM 1650 C C . THR A 1 213 ? -2.834 11.197 5.084 1.00 79.94 213 THR A C 1
ATOM 1652 O O . THR A 1 213 ? -3.703 11.163 4.222 1.00 79.94 213 THR A O 1
ATOM 1655 N N . ALA A 1 214 ? -2.011 10.173 5.314 1.00 84.31 214 ALA A N 1
ATOM 1656 C CA . ALA A 1 214 ? -2.075 8.922 4.566 1.00 84.31 214 ALA A CA 1
ATOM 1657 C C . ALA A 1 214 ? -3.477 8.286 4.653 1.00 84.31 214 ALA A C 1
ATOM 1659 O O . ALA A 1 214 ? -4.151 8.154 3.636 1.00 84.31 214 ALA A O 1
ATOM 1660 N N . LEU A 1 215 ? -3.950 7.971 5.861 1.00 89.38 215 LEU A N 1
ATOM 1661 C CA . LEU A 1 215 ? -5.294 7.445 6.095 1.00 89.38 215 LEU A CA 1
ATOM 1662 C C . LEU A 1 215 ? -5.980 8.238 7.212 1.00 89.38 215 LEU A C 1
ATOM 1664 O O . LEU A 1 215 ? -5.439 8.374 8.311 1.00 89.38 215 LEU A O 1
ATOM 1668 N N . SER A 1 216 ? -7.167 8.767 6.926 1.00 90.19 216 SER A N 1
ATOM 1669 C CA . SER A 1 216 ? -7.973 9.574 7.842 1.00 90.19 216 SER A CA 1
ATOM 1670 C C . SER A 1 216 ? -9.337 8.953 8.082 1.00 90.19 216 SER A C 1
ATOM 1672 O O . SER A 1 216 ? -9.939 8.401 7.165 1.00 90.19 216 SER A O 1
ATOM 1674 N N . PHE A 1 217 ? -9.833 9.098 9.306 1.00 91.44 217 PHE A N 1
ATOM 1675 C CA . PHE A 1 217 ? -11.198 8.750 9.680 1.00 91.44 217 PHE A CA 1
ATOM 1676 C C . PHE A 1 217 ? -12.049 10.023 9.618 1.00 91.44 217 PHE A C 1
ATOM 1678 O O . PHE A 1 217 ? -11.905 10.900 10.469 1.00 91.44 217 PHE A O 1
ATOM 1685 N N . SER A 1 218 ? -12.854 10.176 8.564 1.00 88.62 218 SER A N 1
ATOM 1686 C CA . SER A 1 218 ? -13.555 11.435 8.269 1.00 88.62 218 SER A CA 1
ATOM 1687 C C . SER A 1 218 ? -14.950 11.522 8.885 1.00 88.62 218 SER A C 1
ATOM 1689 O O . SER A 1 218 ? -15.438 12.627 9.113 1.00 88.62 218 SER A O 1
ATOM 1691 N N . SER A 1 219 ? -15.586 10.386 9.172 1.00 92.50 219 SER A N 1
ATOM 1692 C CA . SER A 1 219 ? -16.844 10.341 9.921 1.00 92.50 219 SER A CA 1
ATOM 1693 C C . SER A 1 219 ? -16.605 10.439 11.427 1.00 92.50 219 SER A C 1
ATOM 1695 O O . SER A 1 219 ? -15.600 9.928 11.922 1.00 92.50 219 SER A O 1
ATOM 1697 N N . GLU A 1 220 ? -17.562 11.032 12.157 1.00 94.00 220 GLU A N 1
ATOM 1698 C CA . GLU A 1 220 ? -17.478 11.198 13.618 1.00 94.00 220 GLU A CA 1
ATOM 1699 C C . GLU A 1 220 ? -17.263 9.866 14.337 1.00 94.00 220 GLU A C 1
ATOM 1701 O O . GLU A 1 220 ? -16.416 9.762 15.221 1.00 94.00 220 GLU A O 1
ATOM 1706 N N . THR A 1 221 ? -17.994 8.840 13.916 1.00 96.12 221 THR A N 1
ATOM 1707 C CA . THR A 1 221 ? -17.823 7.458 14.352 1.00 96.12 221 THR A CA 1
ATOM 1708 C C . THR A 1 221 ? -17.642 6.550 13.151 1.00 96.12 221 THR A C 1
ATOM 1710 O O . THR A 1 221 ? -18.048 6.879 12.030 1.00 96.12 221 THR A O 1
ATOM 1713 N N . GLY A 1 222 ? -17.046 5.390 13.374 1.00 96.81 222 GLY A N 1
ATOM 1714 C CA . GLY A 1 222 ? -17.043 4.341 12.372 1.00 96.81 222 GLY A CA 1
ATOM 1715 C C . GLY A 1 222 ? -16.297 3.100 12.812 1.00 96.81 222 GLY A C 1
ATOM 1716 O O . GLY A 1 222 ? -15.740 3.022 13.911 1.00 96.81 222 GLY A O 1
ATOM 1717 N N . GLU A 1 223 ? -16.339 2.116 11.928 1.00 97.81 223 GLU A N 1
ATOM 1718 C CA . GLU A 1 223 ? -15.842 0.776 12.155 1.00 97.81 223 GLU A CA 1
ATOM 1719 C C . GLU A 1 223 ? -15.301 0.193 10.848 1.00 97.81 223 GLU A C 1
ATOM 1721 O O . GLU A 1 223 ? -15.940 0.269 9.796 1.00 97.81 223 GLU A O 1
ATOM 1726 N N . ALA A 1 224 ? -14.113 -0.406 10.898 1.00 97.56 224 ALA A N 1
ATOM 1727 C CA . ALA A 1 224 ? -13.493 -1.027 9.734 1.00 97.56 224 ALA A CA 1
ATOM 1728 C C . ALA A 1 224 ? -12.633 -2.232 10.118 1.00 97.56 224 ALA A C 1
ATOM 1730 O O . ALA A 1 224 ? -12.089 -2.300 11.219 1.00 97.56 224 ALA A O 1
ATOM 1731 N N . LEU A 1 225 ? -12.468 -3.159 9.179 1.00 97.69 225 LEU A N 1
ATOM 1732 C CA . LEU A 1 225 ? -11.418 -4.172 9.219 1.00 97.69 225 LEU A CA 1
ATOM 1733 C C . LEU A 1 225 ? -10.211 -3.659 8.442 1.00 97.69 225 LEU A C 1
ATOM 1735 O O . LEU A 1 225 ? -10.378 -3.196 7.318 1.00 97.69 225 LEU A O 1
ATOM 1739 N N . ILE A 1 226 ? -9.009 -3.759 9.001 1.00 96.56 226 ILE A N 1
ATOM 1740 C CA . ILE A 1 226 ? -7.770 -3.295 8.368 1.00 96.56 226 ILE A CA 1
ATOM 1741 C C . ILE A 1 226 ? -6.637 -4.305 8.564 1.00 96.56 226 ILE A C 1
ATOM 1743 O O . ILE A 1 226 ? -6.488 -4.892 9.637 1.00 96.56 226 ILE A O 1
ATOM 1747 N N . CYS A 1 227 ? -5.798 -4.485 7.544 1.00 94.75 227 CYS A N 1
ATOM 1748 C CA . CYS A 1 227 ? -4.551 -5.235 7.665 1.00 94.75 227 CYS A CA 1
ATOM 1749 C C . CYS A 1 227 ? -3.449 -4.719 6.733 1.00 94.75 227 CYS A C 1
ATOM 1751 O O . CYS A 1 227 ? -3.711 -4.021 5.749 1.00 94.75 227 CYS A O 1
ATOM 1753 N N . LEU A 1 228 ? -2.207 -5.117 7.034 1.00 92.06 228 LEU A N 1
ATOM 1754 C CA . LEU A 1 228 ? -1.011 -4.836 6.232 1.00 92.06 228 LEU A CA 1
ATOM 1755 C C . LEU A 1 228 ? -0.769 -3.345 5.954 1.00 92.06 228 LEU A C 1
ATOM 1757 O O . LEU A 1 228 ? -0.177 -3.009 4.929 1.00 92.06 228 LEU A O 1
ATOM 1761 N N . TYR A 1 229 ? -1.206 -2.451 6.847 1.00 92.44 229 TYR A N 1
ATOM 1762 C CA . TYR A 1 229 ? -0.896 -1.034 6.699 1.00 92.44 229 TYR A CA 1
ATOM 1763 C C . TYR A 1 229 ? 0.608 -0.811 6.825 1.00 92.44 229 TYR A C 1
ATOM 1765 O O . TYR A 1 229 ? 1.226 -1.203 7.817 1.00 92.44 229 TYR A O 1
ATOM 1773 N N . GLY A 1 230 ? 1.197 -0.201 5.800 1.00 87.81 230 GLY A N 1
ATOM 1774 C CA . GLY A 1 230 ? 2.606 0.143 5.820 1.00 87.81 230 GLY A CA 1
ATOM 1775 C C . GLY A 1 230 ? 3.060 1.032 4.669 1.00 87.81 230 GLY A C 1
ATOM 1776 O O . GLY A 1 230 ? 2.340 1.240 3.694 1.00 87.81 230 GLY A O 1
ATOM 1777 N N . SER A 1 231 ? 4.283 1.531 4.815 1.00 86.94 231 SER A N 1
ATOM 1778 C CA . SER A 1 231 ? 5.061 2.289 3.837 1.00 86.94 231 SER A CA 1
ATOM 1779 C C . SER A 1 231 ? 6.278 1.462 3.445 1.00 86.94 231 SER A C 1
ATOM 1781 O O . SER A 1 231 ? 6.979 0.963 4.328 1.00 86.94 231 SER A O 1
ATOM 1783 N N . VAL A 1 232 ? 6.569 1.357 2.152 1.00 84.94 232 VAL A N 1
ATOM 1784 C CA . VAL A 1 232 ? 7.779 0.712 1.630 1.00 84.94 232 VAL A CA 1
ATOM 1785 C C . VAL A 1 232 ? 8.550 1.658 0.721 1.00 84.94 232 VAL A C 1
ATOM 1787 O O . VAL A 1 232 ? 7.953 2.514 0.061 1.00 84.94 232 VAL A O 1
ATOM 1790 N N . SER A 1 233 ? 9.870 1.489 0.668 1.00 81.38 233 SER A N 1
ATOM 1791 C CA . SER A 1 233 ? 10.709 2.134 -0.340 1.00 81.38 233 SER A CA 1
ATOM 1792 C C . SER A 1 233 ? 10.366 1.598 -1.728 1.00 81.38 233 SER A C 1
ATOM 1794 O O . SER A 1 233 ? 10.070 0.417 -1.894 1.00 81.38 233 SER A O 1
ATOM 1796 N N . GLY A 1 234 ? 10.416 2.462 -2.735 1.00 79.88 234 GLY A N 1
ATOM 1797 C CA . GLY A 1 234 ? 10.171 2.104 -4.128 1.00 79.88 234 GLY A CA 1
ATOM 1798 C C . GLY A 1 234 ? 8.705 2.184 -4.568 1.00 79.88 234 GLY A C 1
ATOM 1799 O O . GLY A 1 234 ? 7.799 2.585 -3.832 1.00 79.88 234 GLY A O 1
ATOM 1800 N N . TYR A 1 235 ? 8.484 1.823 -5.831 1.00 80.25 235 TYR A N 1
ATOM 1801 C CA . TYR A 1 235 ? 7.175 1.822 -6.480 1.00 80.25 235 TYR A CA 1
ATOM 1802 C C . TYR A 1 235 ? 6.692 0.378 -6.615 1.00 80.25 235 TYR A C 1
ATOM 1804 O O . TYR A 1 235 ? 7.289 -0.407 -7.348 1.00 80.25 235 TYR A O 1
ATOM 1812 N N . VAL A 1 236 ? 5.650 -0.001 -5.881 1.00 81.19 236 VAL A N 1
ATOM 1813 C CA . VAL A 1 236 ? 5.049 -1.337 -5.997 1.00 81.19 236 VAL A CA 1
ATOM 1814 C C . VAL A 1 236 ? 4.053 -1.336 -7.158 1.00 81.19 236 VAL A C 1
ATOM 1816 O O . VAL A 1 236 ? 3.227 -0.424 -7.274 1.00 81.19 236 VAL A O 1
ATOM 1819 N N . ASN A 1 237 ? 4.119 -2.365 -8.006 1.00 77.62 237 ASN A N 1
ATOM 1820 C CA . ASN A 1 237 ? 3.102 -2.627 -9.023 1.00 77.62 237 ASN A CA 1
ATOM 1821 C C . ASN A 1 237 ? 1.835 -3.154 -8.330 1.00 77.62 237 ASN A C 1
ATOM 1823 O O . ASN A 1 237 ? 1.814 -4.284 -7.844 1.00 77.62 237 ASN A O 1
ATOM 1827 N N . LEU A 1 238 ? 0.803 -2.320 -8.217 1.00 82.88 238 LEU A N 1
ATOM 1828 C CA . LEU A 1 238 ? -0.439 -2.670 -7.510 1.00 82.88 238 LEU A CA 1
ATOM 1829 C C . LEU A 1 238 ? -1.464 -3.307 -8.454 1.00 82.88 238 LEU A C 1
ATOM 1831 O O . LEU A 1 238 ? -2.415 -3.932 -8.001 1.00 82.88 238 LEU A O 1
ATOM 1835 N N . GLU A 1 239 ? -1.227 -3.182 -9.756 1.00 75.00 239 GLU A N 1
ATOM 1836 C CA . GLU A 1 239 ? -2.014 -3.717 -10.859 1.00 75.00 239 GLU A CA 1
ATOM 1837 C C . GLU A 1 239 ? -2.048 -5.258 -10.851 1.00 75.00 239 GLU A C 1
ATOM 1839 O O . GLU A 1 239 ? -3.029 -5.851 -11.293 1.00 75.00 239 GLU A O 1
ATOM 1844 N N . ASP A 1 240 ? -1.039 -5.905 -10.257 1.00 68.88 240 ASP A N 1
ATOM 1845 C CA . ASP A 1 240 ? -0.997 -7.359 -10.039 1.00 68.88 240 ASP A CA 1
ATOM 1846 C C . ASP A 1 240 ? -1.679 -7.790 -8.719 1.00 68.88 240 ASP A C 1
ATOM 1848 O O . ASP A 1 240 ? -1.535 -8.931 -8.279 1.00 68.88 240 ASP A O 1
ATOM 1852 N N . ASN A 1 241 ? -2.404 -6.883 -8.047 1.00 62.53 241 ASN A N 1
ATOM 1853 C CA . ASN A 1 241 ? -3.021 -7.081 -6.725 1.00 62.53 241 ASN A CA 1
ATOM 1854 C C . ASN A 1 241 ? -2.024 -7.511 -5.629 1.00 62.53 241 ASN A C 1
ATOM 1856 O O . ASN A 1 241 ? -2.365 -8.229 -4.688 1.00 62.53 241 ASN A O 1
ATOM 1860 N N . ALA A 1 242 ? -0.774 -7.063 -5.740 1.00 65.88 242 ALA A N 1
ATOM 1861 C CA . ALA A 1 242 ? 0.340 -7.528 -4.922 1.00 65.88 242 ALA A CA 1
ATOM 1862 C C . ALA A 1 242 ? 0.683 -6.566 -3.769 1.00 65.88 242 ALA A C 1
ATOM 1864 O O . ALA A 1 242 ? 1.822 -6.116 -3.634 1.00 65.88 242 ALA A O 1
ATOM 1865 N N . TRP A 1 243 ? -0.276 -6.253 -2.890 1.00 86.69 243 TRP A N 1
ATOM 1866 C CA . TRP A 1 243 ? 0.089 -5.700 -1.580 1.00 86.69 243 TRP A CA 1
ATOM 1867 C C . TRP A 1 243 ? 0.292 -6.840 -0.581 1.00 86.69 243 TRP A C 1
ATOM 1869 O O . TRP A 1 243 ? -0.595 -7.666 -0.370 1.00 86.69 243 TRP A O 1
ATOM 1879 N N . GLY A 1 244 ? 1.483 -6.924 0.004 1.00 83.94 244 GLY A N 1
ATOM 1880 C CA . GLY A 1 244 ? 1.884 -8.030 0.869 1.00 83.94 244 GLY A CA 1
ATOM 1881 C C . GLY A 1 244 ? 2.774 -7.570 2.015 1.00 83.94 244 GLY A C 1
ATOM 1882 O O . GLY A 1 244 ? 2.971 -6.374 2.226 1.00 83.94 244 GLY A O 1
ATOM 1883 N N . CYS A 1 245 ? 3.308 -8.532 2.767 1.00 82.94 245 CYS A N 1
ATOM 1884 C CA . CYS A 1 245 ? 4.289 -8.239 3.805 1.00 82.94 245 CYS A CA 1
ATOM 1885 C C . CYS A 1 245 ? 5.685 -8.103 3.187 1.00 82.94 245 CYS A C 1
ATOM 1887 O O . CYS A 1 245 ? 6.184 -9.048 2.571 1.00 82.94 245 CYS A O 1
ATOM 1889 N N . TYR A 1 246 ? 6.301 -6.938 3.370 1.00 82.12 246 TYR A N 1
ATOM 1890 C CA . TYR A 1 246 ? 7.634 -6.629 2.863 1.00 82.12 246 TYR A CA 1
ATOM 1891 C C . TYR A 1 246 ? 8.695 -6.848 3.947 1.00 82.12 246 TYR A C 1
ATOM 1893 O O . TYR A 1 246 ? 8.405 -6.677 5.137 1.00 82.12 246 TYR A O 1
ATOM 1901 N N . PRO A 1 247 ? 9.923 -7.243 3.569 1.00 74.31 247 PRO A N 1
ATOM 1902 C CA . PRO A 1 247 ? 11.015 -7.374 4.525 1.00 74.31 247 PRO A CA 1
ATOM 1903 C C . PRO A 1 247 ? 11.349 -6.011 5.144 1.00 74.31 247 PRO A C 1
ATOM 1905 O O . PRO A 1 247 ? 11.332 -4.991 4.461 1.00 74.31 247 PRO A O 1
ATOM 1908 N N . GLU A 1 248 ? 11.668 -5.999 6.436 1.00 68.62 248 GLU A N 1
ATOM 1909 C CA . GLU A 1 248 ? 12.139 -4.818 7.172 1.00 68.62 248 GLU A CA 1
ATOM 1910 C C . GLU A 1 248 ? 13.675 -4.789 7.155 1.00 68.62 248 GLU A C 1
ATOM 1912 O O . GLU A 1 248 ? 14.310 -5.827 7.360 1.00 68.62 248 G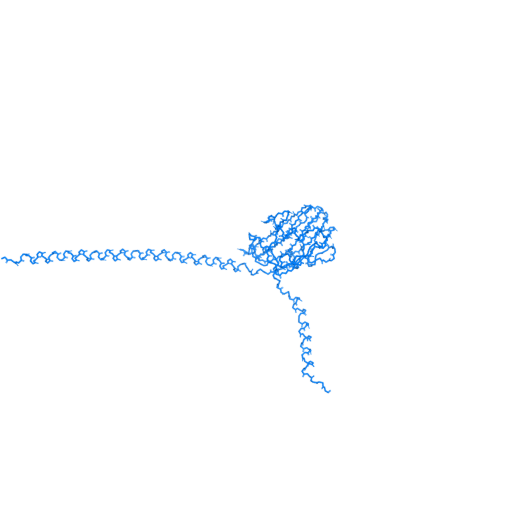LU A O 1
ATOM 1917 N N . PHE A 1 249 ? 14.295 -3.624 6.926 1.00 59.44 249 PHE A N 1
ATOM 1918 C CA . PHE A 1 249 ? 15.715 -3.460 7.256 1.00 59.44 249 PHE A CA 1
ATOM 1919 C C . PHE A 1 249 ? 15.844 -3.432 8.777 1.00 59.44 249 PHE A C 1
ATOM 1921 O O . PHE A 1 249 ? 15.133 -2.675 9.434 1.00 59.44 249 PHE A O 1
ATOM 1928 N N . ALA A 1 250 ? 16.771 -4.215 9.339 1.00 51.72 250 ALA A N 1
ATOM 1929 C CA . ALA A 1 250 ? 17.092 -4.121 10.760 1.00 51.72 250 ALA A CA 1
ATOM 1930 C C . ALA A 1 250 ? 17.376 -2.654 11.115 1.00 51.72 250 ALA A C 1
ATOM 1932 O O . ALA A 1 250 ? 18.263 -2.027 10.528 1.00 51.72 250 ALA A O 1
ATOM 1933 N N . ARG A 1 251 ? 16.608 -2.087 12.048 1.00 48.16 251 ARG A N 1
ATOM 1934 C CA . ARG A 1 251 ? 16.829 -0.705 12.475 1.00 48.16 251 ARG A CA 1
ATOM 1935 C C . ARG A 1 251 ? 18.130 -0.659 13.275 1.00 48.16 251 ARG A C 1
ATOM 1937 O O . ARG A 1 251 ? 18.463 -1.639 13.942 1.00 48.16 251 ARG A O 1
ATOM 1944 N N . PRO A 1 252 ? 18.846 0.474 13.313 1.00 45.22 252 PRO A N 1
ATOM 1945 C CA . PRO A 1 252 ? 20.015 0.620 14.180 1.00 45.22 252 PRO A CA 1
ATOM 1946 C C . PRO A 1 252 ? 19.752 0.226 15.646 1.00 45.22 252 PRO A C 1
ATOM 1948 O O . PRO A 1 252 ? 20.599 -0.406 16.263 1.00 45.22 252 PRO A O 1
ATOM 1951 N N . SER A 1 253 ? 18.548 0.476 16.176 1.00 48.19 253 SER A N 1
ATOM 1952 C CA . SER A 1 253 ? 18.130 0.026 17.517 1.00 48.19 253 SER A CA 1
ATOM 1953 C C . SER A 1 253 ? 18.043 -1.499 17.665 1.00 48.19 253 SER A C 1
ATOM 1955 O O . SER A 1 253 ? 18.264 -2.043 18.744 1.00 48.19 253 SER A O 1
ATOM 1957 N N . ASP A 1 254 ? 17.714 -2.202 16.579 1.00 43.44 254 ASP A N 1
ATOM 1958 C CA . ASP A 1 254 ? 17.679 -3.664 16.545 1.00 43.44 254 ASP A CA 1
ATOM 1959 C C . ASP A 1 254 ? 19.122 -4.221 16.531 1.00 43.44 254 ASP A C 1
ATOM 1961 O O . ASP A 1 254 ? 19.379 -5.288 17.087 1.00 43.44 254 ASP A O 1
ATOM 1965 N N . ILE A 1 255 ? 20.086 -3.446 16.009 1.00 48.47 255 ILE A N 1
ATOM 1966 C CA . ILE A 1 255 ? 21.532 -3.723 16.060 1.00 48.47 255 ILE A CA 1
ATOM 1967 C C . ILE A 1 255 ? 22.125 -3.393 17.440 1.00 48.47 255 ILE A C 1
ATOM 1969 O O . ILE A 1 255 ? 22.915 -4.181 17.944 1.00 48.47 255 ILE A O 1
ATOM 1973 N N . GLU A 1 256 ? 21.718 -2.305 18.103 1.00 48.91 256 GLU A N 1
ATOM 1974 C CA . GLU A 1 256 ? 22.189 -1.956 19.460 1.00 48.91 256 GLU A CA 1
ATOM 1975 C C . GLU A 1 256 ? 21.887 -3.055 20.491 1.00 48.91 256 GLU A C 1
ATOM 1977 O O . GLU A 1 256 ? 22.719 -3.369 21.347 1.00 48.91 256 GLU A O 1
ATOM 1982 N N . SER A 1 257 ? 20.728 -3.708 20.361 1.00 51.41 257 SER A N 1
ATOM 1983 C CA . SER A 1 257 ? 20.379 -4.881 21.172 1.00 51.41 257 SER A CA 1
ATOM 1984 C C . SER A 1 257 ? 21.259 -6.107 20.872 1.00 51.41 257 SER A C 1
ATOM 1986 O O . SER A 1 257 ? 21.491 -6.941 21.748 1.00 51.41 257 SER A O 1
ATOM 1988 N N . LEU A 1 258 ? 21.807 -6.202 19.655 1.00 47.50 258 LEU A N 1
ATOM 1989 C CA . LEU A 1 258 ? 22.753 -7.243 19.251 1.00 47.50 258 LEU A CA 1
ATOM 1990 C C . LEU A 1 258 ? 24.176 -6.938 19.733 1.00 47.50 258 LEU A C 1
ATOM 1992 O O . LEU A 1 258 ? 24.883 -7.872 20.101 1.00 47.50 258 LEU A O 1
ATOM 1996 N N . THR A 1 259 ? 24.592 -5.671 19.820 1.00 53.38 259 THR A N 1
ATOM 1997 C CA . THR A 1 259 ? 25.919 -5.290 20.338 1.00 53.38 259 THR A CA 1
ATOM 1998 C C . THR A 1 259 ? 26.094 -5.688 21.805 1.00 53.38 259 THR A C 1
ATOM 2000 O O . THR A 1 259 ? 27.156 -6.184 22.185 1.00 53.38 259 THR A O 1
ATOM 2003 N N . GLY A 1 260 ? 25.035 -5.556 22.616 1.00 55.66 260 GLY A N 1
ATOM 2004 C CA . GLY A 1 260 ? 25.011 -6.068 23.991 1.00 55.66 260 GLY A CA 1
ATOM 2005 C C . GLY A 1 260 ? 25.170 -7.592 24.054 1.00 55.66 260 GLY A C 1
ATOM 2006 O O . GLY A 1 260 ? 25.980 -8.099 24.829 1.00 55.66 260 GLY A O 1
ATOM 2007 N N . ASN A 1 261 ? 24.481 -8.318 23.167 1.00 52.59 261 ASN A N 1
ATOM 2008 C CA . ASN A 1 261 ? 24.547 -9.780 23.087 1.00 52.59 261 ASN A CA 1
ATOM 2009 C C . ASN A 1 261 ? 25.892 -10.300 22.546 1.00 52.59 261 ASN A C 1
ATOM 2011 O O . ASN A 1 261 ? 26.354 -11.348 22.990 1.00 52.59 261 ASN A O 1
ATOM 2015 N N . ILE A 1 262 ? 26.556 -9.572 21.640 1.00 55.44 262 ILE A N 1
ATOM 2016 C CA . ILE A 1 262 ? 27.901 -9.907 21.138 1.00 55.44 262 ILE A CA 1
ATOM 2017 C C . ILE A 1 262 ? 28.947 -9.763 22.251 1.00 55.44 262 ILE A C 1
ATOM 2019 O O . ILE A 1 262 ? 29.814 -10.624 22.384 1.00 55.44 262 ILE A O 1
ATOM 2023 N N . ALA A 1 263 ? 28.846 -8.734 23.099 1.00 55.25 263 ALA A N 1
ATOM 2024 C CA . ALA A 1 263 ? 29.725 -8.593 24.261 1.00 55.25 263 ALA A CA 1
ATOM 2025 C C . ALA A 1 263 ? 29.539 -9.746 25.268 1.00 55.25 263 ALA A C 1
ATOM 2027 O O . ALA A 1 263 ? 30.521 -10.265 25.796 1.00 55.25 263 ALA A O 1
ATOM 2028 N N . THR A 1 264 ? 28.295 -10.199 25.478 1.00 53.81 264 THR A N 1
ATOM 2029 C CA . THR A 1 264 ? 27.984 -11.362 26.333 1.00 53.81 264 THR A CA 1
ATOM 2030 C C . THR A 1 264 ? 28.415 -12.696 25.705 1.00 53.81 264 THR A C 1
ATOM 2032 O O . THR A 1 264 ? 28.798 -13.626 26.408 1.00 53.81 264 THR A O 1
ATOM 2035 N N . LEU A 1 265 ? 28.381 -12.816 24.376 1.00 51.50 265 LEU A N 1
ATOM 2036 C CA . LEU A 1 265 ? 28.901 -13.984 23.656 1.00 51.50 265 LEU A CA 1
ATOM 2037 C C . LEU A 1 265 ? 30.431 -14.054 23.733 1.00 51.50 265 LEU A C 1
ATOM 2039 O O . LEU A 1 265 ? 30.968 -15.115 24.036 1.00 51.50 265 LEU A O 1
ATOM 2043 N N . ASN A 1 266 ? 31.125 -12.929 23.549 1.00 52.00 266 ASN A N 1
ATOM 2044 C CA . ASN A 1 266 ? 32.584 -12.868 23.653 1.00 52.00 266 ASN A CA 1
ATOM 2045 C C . ASN A 1 266 ? 33.085 -13.141 25.082 1.00 52.00 266 ASN A C 1
ATOM 2047 O O . ASN A 1 266 ? 34.115 -13.791 25.241 1.00 52.00 266 ASN A O 1
ATOM 2051 N N . SER A 1 267 ? 32.361 -12.720 26.129 1.00 55.12 267 SER A N 1
ATOM 2052 C CA . SER A 1 267 ? 32.739 -13.056 27.511 1.00 55.12 267 SER A CA 1
ATOM 2053 C C . SER A 1 267 ? 32.615 -14.556 27.793 1.00 55.12 267 SER A C 1
ATOM 2055 O O . SER A 1 267 ? 33.511 -15.137 28.396 1.00 55.12 267 SER A O 1
ATOM 2057 N N . ARG A 1 268 ? 31.560 -15.207 27.284 1.00 51.34 268 ARG A N 1
ATOM 2058 C CA . ARG A 1 268 ? 31.353 -16.658 27.434 1.00 51.34 268 ARG A CA 1
ATOM 2059 C C . ARG A 1 268 ? 32.355 -17.497 26.640 1.00 51.34 268 ARG A C 1
ATOM 2061 O O . ARG A 1 268 ? 32.661 -18.608 27.054 1.00 51.34 268 ARG A O 1
ATOM 2068 N N . VAL A 1 269 ? 32.865 -16.988 25.517 1.00 52.19 269 VAL A N 1
ATOM 2069 C CA . VAL A 1 269 ? 33.959 -17.633 24.770 1.00 52.19 269 VAL A CA 1
ATOM 2070 C C . VAL A 1 269 ? 35.279 -17.511 25.538 1.00 52.19 269 VAL A C 1
ATOM 2072 O O . VAL A 1 269 ? 35.978 -18.506 25.691 1.00 52.19 269 VAL A O 1
ATOM 2075 N N . ASN A 1 270 ? 35.569 -16.352 26.135 1.00 53.09 270 ASN A N 1
ATOM 2076 C CA . ASN A 1 270 ? 36.774 -16.171 26.955 1.00 53.09 270 ASN A CA 1
ATOM 2077 C C . ASN A 1 270 ? 36.762 -17.014 28.250 1.00 53.09 270 ASN A C 1
ATOM 2079 O O . ASN A 1 270 ? 37.810 -17.491 28.684 1.00 53.09 270 ASN A O 1
ATOM 2083 N N . GLU A 1 271 ? 35.586 -17.245 28.844 1.00 54.09 271 GLU A N 1
ATOM 2084 C CA . GLU A 1 271 ? 35.398 -18.168 29.980 1.00 54.09 271 GLU A CA 1
ATOM 2085 C C . GLU A 1 271 ? 35.611 -19.648 29.604 1.00 54.09 271 GLU A C 1
ATOM 2087 O O . GLU A 1 271 ? 35.904 -20.464 30.473 1.00 54.09 271 GLU A O 1
ATOM 2092 N N . LEU A 1 272 ? 35.490 -20.009 28.321 1.00 49.97 272 LEU A N 1
ATOM 2093 C CA . LEU A 1 272 ? 35.773 -21.360 27.817 1.00 49.97 272 LEU A CA 1
ATOM 2094 C C . LEU A 1 272 ? 37.246 -21.554 27.419 1.00 49.97 272 LEU A C 1
ATOM 2096 O O . LEU A 1 272 ? 37.713 -22.690 27.359 1.00 49.97 272 LEU A O 1
ATOM 2100 N N . GLU A 1 273 ? 37.980 -20.469 27.158 1.00 49.84 273 GLU A N 1
ATOM 2101 C CA . GLU A 1 273 ? 39.405 -20.492 26.791 1.00 49.84 273 GLU A CA 1
ATOM 2102 C C . GLU A 1 273 ? 40.352 -20.374 27.994 1.00 49.84 273 GLU A C 1
ATOM 2104 O O . GLU A 1 273 ? 41.553 -20.606 27.857 1.00 49.84 273 GLU A O 1
ATOM 2109 N N . THR A 1 274 ? 39.832 -20.057 29.182 1.00 55.50 274 THR A N 1
ATOM 2110 C CA . THR A 1 274 ? 40.601 -20.108 30.430 1.00 55.50 274 THR A CA 1
ATOM 2111 C C . THR A 1 274 ? 40.271 -21.399 31.178 1.00 55.50 274 THR A C 1
ATOM 2113 O O . THR A 1 274 ? 39.180 -21.519 31.735 1.00 55.50 274 THR A O 1
ATOM 2116 N N . PRO A 1 275 ? 41.176 -22.398 31.210 1.00 47.22 275 PRO A N 1
ATOM 2117 C CA . PRO A 1 275 ? 40.949 -23.588 32.015 1.00 47.22 275 PRO A CA 1
ATOM 2118 C C . PRO A 1 275 ? 40.855 -23.180 33.491 1.00 47.22 275 PRO A C 1
ATOM 2120 O O . PRO A 1 275 ? 41.619 -22.307 33.918 1.00 47.22 275 PRO A O 1
ATOM 2123 N N . PRO A 1 276 ? 39.957 -23.793 34.279 1.00 56.72 276 PRO A N 1
ATOM 2124 C CA . PRO A 1 276 ? 39.912 -23.546 35.713 1.00 56.72 276 PRO A CA 1
ATOM 2125 C C . PRO A 1 276 ? 41.273 -23.887 36.335 1.00 56.72 276 PRO A C 1
ATOM 2127 O O . PRO A 1 276 ? 41.843 -24.941 36.039 1.00 56.72 276 PRO A O 1
ATOM 2130 N N . ALA A 1 277 ? 41.789 -22.962 37.148 1.00 53.81 277 ALA A N 1
ATOM 2131 C CA . ALA A 1 277 ? 43.002 -23.141 37.944 1.00 53.81 277 ALA A CA 1
ATOM 2132 C C . ALA A 1 277 ? 42.792 -24.144 39.087 1.00 53.81 277 ALA A C 1
ATOM 2134 O O . ALA A 1 277 ? 41.664 -24.190 39.633 1.00 53.81 277 ALA A O 1
#

Radius of gyration: 34.96 Å; chains: 1; bounding box: 62×44×136 Å

pLDDT: mean 80.37, std 15.26, range [43.44, 98.0]